Protein AF-A0A1G1C0K0-F1 (afdb_monomer_lite)

Radius of gyration: 47.62 Å; chains: 1; bounding box: 96×35×157 Å

Secondary structure (DSSP, 8-state):
--HHHHHHHHHHHHH---S---SEEEEEEE----TT-GGG-SSS---EEEEEEEEEEETTEEEEEE--GGGHHHHHHHHHHHHHHHHHHHHHHHHHHHHHHHHHHHHHHT------SS-------SS-PPPPHHHHHHHHHHHHHHHHHHHHHHHHHHHHHHHHHHHHHHHHHHHHHHHHHHHHHHHHHHHHHHHHHHHHHHHHHHHHTS--PPPPPPP----

Foldseek 3Di:
DPLLVLLLVLLVLVLPLDAADAADKDFDFADDPDPPQQCPPPPNHDTDDRWIKGWHDDPNDIDIDTDDPVCVVVNVSRHVSVVSNVVSVVSNVVSLVVCCVVPNDVSSVPRDSPSDPDDDPDPPPPPDDDDPPVVVVVVVVVVVVVVVVVVVVVVVVVVVVVVVVVVVVVVVVVVVVVVVVVVVVVVVVVVVVVVVVVVVVVVVVVVVPDDDDDDDDDDDDDD

Structure (mmCIF, N/CA/C/O backbone):
data_AF-A0A1G1C0K0-F1
#
_entry.id   AF-A0A1G1C0K0-F1
#
loop_
_atom_site.group_PDB
_atom_site.id
_atom_site.type_symbol
_atom_site.label_atom_id
_atom_site.label_alt_id
_atom_site.label_comp_id
_atom_site.label_asym_id
_atom_site.label_entity_id
_atom_site.label_seq_id
_atom_site.pdbx_PDB_ins_code
_atom_site.Cartn_x
_atom_site.Cartn_y
_atom_site.Cartn_z
_atom_site.occupancy
_atom_site.B_iso_or_equiv
_atom_site.auth_seq_id
_atom_site.auth_comp_id
_atom_site.auth_asym_id
_atom_site.auth_atom_id
_atom_site.pdbx_PDB_model_num
ATOM 1 N N . MET A 1 1 ? -24.904 14.650 30.283 1.00 57.59 1 MET A N 1
ATOM 2 C CA . MET A 1 1 ? -24.897 13.326 29.607 1.00 57.59 1 MET A CA 1
ATOM 3 C C . MET A 1 1 ? -23.987 12.386 30.386 1.00 57.59 1 MET A C 1
ATOM 5 O O . MET A 1 1 ? -22.896 12.808 30.736 1.00 57.59 1 MET A O 1
ATOM 9 N N . ASN A 1 2 ? -24.403 11.149 30.672 1.00 86.81 2 ASN A N 1
ATOM 10 C CA . ASN A 1 2 ? -23.584 10.197 31.435 1.00 86.81 2 ASN A CA 1
ATOM 11 C C . ASN A 1 2 ? -22.455 9.620 30.548 1.00 86.81 2 ASN A C 1
ATOM 13 O O . ASN A 1 2 ? -22.709 8.769 29.694 1.00 86.81 2 ASN A O 1
ATOM 17 N N . LEU A 1 3 ? -21.223 10.114 30.720 1.00 88.19 3 LEU A N 1
ATOM 18 C CA . LEU A 1 3 ? -20.048 9.701 29.937 1.00 88.19 3 LEU A CA 1
ATOM 19 C C . LEU A 1 3 ? -19.714 8.217 30.123 1.00 88.19 3 LEU A C 1
ATOM 21 O O . LEU A 1 3 ? -19.424 7.530 29.147 1.00 88.19 3 LEU A O 1
ATOM 25 N N . GLN A 1 4 ? -19.850 7.694 31.342 1.00 86.88 4 GLN A N 1
ATOM 26 C CA . GLN A 1 4 ? -19.604 6.281 31.632 1.00 86.88 4 GLN A CA 1
ATOM 27 C C . GLN A 1 4 ? -20.556 5.368 30.845 1.00 86.88 4 GLN A C 1
ATOM 29 O O . GLN A 1 4 ? -20.147 4.329 30.332 1.00 86.88 4 GLN A O 1
ATOM 34 N N . ALA A 1 5 ? -21.826 5.764 30.697 1.00 86.75 5 ALA A N 1
ATOM 35 C CA . ALA A 1 5 ? -22.798 5.014 29.902 1.00 86.75 5 ALA A CA 1
ATOM 36 C C . ALA A 1 5 ? -22.427 4.978 28.409 1.00 86.75 5 ALA A C 1
ATOM 38 O O . ALA A 1 5 ? -22.569 3.936 27.769 1.00 86.75 5 ALA A O 1
ATOM 39 N N . LYS A 1 6 ? -21.900 6.083 27.865 1.00 88.81 6 LYS A N 1
ATOM 40 C CA . LYS A 1 6 ? -21.400 6.131 26.483 1.00 88.81 6 LYS A CA 1
ATOM 41 C C . LYS A 1 6 ? -20.169 5.248 26.290 1.00 88.81 6 LYS A C 1
ATOM 43 O O . LYS A 1 6 ? -20.126 4.499 25.318 1.00 88.81 6 LYS A O 1
ATOM 48 N N . ILE A 1 7 ? -19.226 5.275 27.236 1.00 87.75 7 ILE A N 1
ATOM 49 C CA . ILE A 1 7 ? -18.045 4.399 27.212 1.00 87.75 7 ILE A CA 1
ATOM 50 C C . ILE A 1 7 ? -18.486 2.930 27.200 1.00 87.75 7 ILE A C 1
ATOM 52 O O . ILE A 1 7 ? -18.060 2.169 26.333 1.00 87.75 7 ILE A O 1
ATOM 56 N N . ARG A 1 8 ? -19.417 2.534 28.079 1.00 86.25 8 ARG A N 1
ATOM 57 C CA . ARG A 1 8 ? -19.974 1.167 28.091 1.00 86.25 8 ARG A CA 1
ATOM 58 C C . ARG A 1 8 ? -20.645 0.791 26.768 1.00 86.25 8 ARG A C 1
ATOM 60 O O . ARG A 1 8 ? -20.448 -0.318 26.279 1.00 86.25 8 ARG A O 1
ATOM 67 N N . SER A 1 9 ? -21.400 1.709 26.163 1.00 85.62 9 SER A N 1
ATOM 68 C CA . SER A 1 9 ? -22.039 1.476 24.863 1.00 85.62 9 SER A CA 1
ATOM 69 C C . SER A 1 9 ? -21.017 1.223 23.754 1.00 85.62 9 SER A C 1
ATOM 71 O O . SER A 1 9 ? -21.158 0.252 23.018 1.00 85.62 9 SER A O 1
ATOM 73 N N . ALA A 1 10 ? -19.978 2.058 23.651 1.00 85.94 10 ALA A N 1
ATOM 74 C CA . ALA A 1 10 ? -18.909 1.874 22.668 1.00 85.94 10 ALA A CA 1
ATOM 75 C C . ALA A 1 10 ? -18.148 0.560 22.905 1.00 85.94 10 ALA A C 1
ATOM 77 O O . ALA A 1 10 ? -17.802 -0.154 21.968 1.00 85.94 10 ALA A O 1
ATOM 78 N N . THR A 1 11 ? -17.969 0.180 24.169 1.00 86.06 11 THR A N 1
ATOM 79 C CA . THR A 1 11 ? -17.314 -1.080 24.530 1.00 86.06 11 THR A CA 1
ATOM 80 C C . THR A 1 11 ? -18.128 -2.304 24.114 1.00 86.06 11 THR A C 1
ATOM 82 O O . THR A 1 11 ? -17.565 -3.298 23.663 1.00 86.06 11 THR A O 1
ATOM 85 N N . ARG A 1 12 ? -19.462 -2.238 24.181 1.00 83.44 12 ARG A N 1
ATOM 86 C CA . ARG A 1 12 ? -20.328 -3.329 23.711 1.00 83.44 12 ARG A CA 1
ATOM 87 C C . ARG A 1 12 ? -20.135 -3.617 22.219 1.00 83.44 12 ARG A C 1
ATOM 89 O O . ARG A 1 12 ? -20.180 -4.778 21.824 1.00 83.44 12 ARG A O 1
ATOM 96 N N . THR A 1 13 ? -19.859 -2.592 21.413 1.00 77.06 13 THR A N 1
ATOM 97 C CA . THR A 1 13 ? -19.499 -2.750 19.994 1.00 77.06 13 THR A CA 1
ATOM 98 C C . THR A 1 13 ? -18.213 -3.567 19.821 1.00 77.06 13 THR A C 1
ATOM 100 O O . THR A 1 13 ? -18.106 -4.350 18.881 1.00 77.06 13 THR A O 1
ATOM 103 N N . LEU A 1 14 ? -17.255 -3.445 20.748 1.00 84.25 14 LEU A N 1
ATOM 104 C CA . LEU A 1 14 ? -16.001 -4.210 20.729 1.00 84.25 14 LEU A CA 1
ATOM 105 C C . LEU A 1 14 ? -16.164 -5.670 21.166 1.00 84.25 14 LEU A C 1
ATOM 107 O O . LEU A 1 14 ? -15.328 -6.496 20.810 1.00 84.25 14 LEU A O 1
ATOM 111 N N . ALA A 1 15 ? -17.212 -5.998 21.924 1.00 83.31 15 ALA A N 1
ATOM 112 C CA . ALA A 1 15 ? -17.402 -7.344 22.464 1.00 83.31 15 ALA A CA 1
ATOM 113 C C . ALA A 1 15 ? -17.746 -8.382 21.381 1.00 83.31 15 ALA A C 1
ATOM 115 O O . ALA A 1 15 ? -17.398 -9.551 21.521 1.00 83.31 15 ALA A O 1
ATOM 116 N N . ASN A 1 16 ? -18.420 -7.976 20.300 1.00 82.38 16 ASN A N 1
ATOM 117 C CA . ASN A 1 16 ? -18.740 -8.872 19.187 1.00 82.38 16 ASN A CA 1
ATOM 118 C C . ASN A 1 16 ? -18.866 -8.120 17.845 1.00 82.38 16 ASN A C 1
ATOM 120 O O . ASN A 1 16 ? -19.971 -7.963 17.325 1.00 82.38 16 ASN A O 1
ATOM 124 N N . PRO A 1 17 ? -17.751 -7.649 17.265 1.00 80.69 17 PRO A N 1
ATOM 125 C CA . PRO A 1 17 ? -17.768 -6.881 16.020 1.00 80.69 17 PRO A CA 1
ATOM 126 C C . PRO A 1 17 ? -17.956 -7.741 14.758 1.00 80.69 17 PRO A C 1
ATOM 128 O O . PRO A 1 17 ? -18.050 -7.201 13.659 1.00 80.69 17 PRO A O 1
ATOM 131 N N . GLY A 1 18 ? -17.981 -9.074 14.885 1.00 86.69 18 GLY A N 1
ATOM 132 C CA . GLY A 1 18 ? -17.930 -9.998 13.751 1.00 86.69 18 GLY A CA 1
ATOM 133 C C . GLY A 1 18 ? -16.567 -10.014 13.032 1.00 86.69 18 GLY A C 1
ATOM 134 O O . GLY A 1 18 ? -15.607 -9.375 13.475 1.00 86.69 18 GLY A O 1
ATOM 135 N N . PRO A 1 19 ? -16.441 -10.769 11.922 1.00 91.75 19 PRO A N 1
ATOM 136 C CA . PRO A 1 19 ? -15.232 -10.773 11.105 1.00 91.75 19 PRO A CA 1
ATOM 137 C C . PRO A 1 19 ? -14.938 -9.380 10.544 1.00 91.75 19 PRO A C 1
ATOM 139 O O . PRO A 1 19 ? -15.852 -8.653 10.151 1.00 91.75 19 PRO A O 1
ATOM 142 N N . MET A 1 20 ? -13.655 -9.027 10.477 1.00 93.00 20 MET A N 1
ATOM 143 C CA . MET A 1 20 ? -13.217 -7.697 10.067 1.00 93.00 20 MET A CA 1
ATOM 144 C C . MET A 1 20 ? -12.030 -7.765 9.111 1.00 93.00 20 MET A C 1
ATOM 146 O O . MET A 1 20 ? -11.140 -8.606 9.257 1.00 93.00 20 MET A O 1
ATOM 150 N N . LEU A 1 21 ? -12.010 -6.854 8.141 1.00 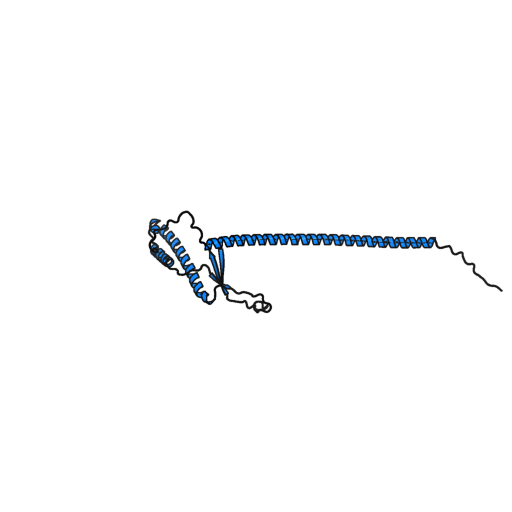94.88 21 LEU A N 1
ATOM 151 C CA . LEU A 1 21 ? -10.915 -6.697 7.191 1.00 94.88 21 LEU A CA 1
ATOM 152 C C . LEU A 1 21 ? -10.509 -5.223 7.133 1.00 94.88 21 LEU A C 1
ATOM 154 O O . LEU A 1 21 ? -11.374 -4.365 6.983 1.00 94.88 21 LEU A O 1
ATOM 158 N N . PRO A 1 22 ? -9.213 -4.896 7.247 1.00 95.38 22 PRO A N 1
ATOM 159 C CA . PRO A 1 22 ? -8.769 -3.519 7.103 1.00 95.38 22 PRO A CA 1
ATOM 160 C C . PRO A 1 22 ? -8.924 -3.054 5.653 1.00 95.38 22 PRO A C 1
ATOM 162 O O . PRO A 1 22 ? -8.810 -3.854 4.726 1.00 95.38 22 PRO A O 1
ATOM 165 N N . GLY A 1 23 ? -9.069 -1.742 5.458 1.00 95.31 23 GLY A N 1
ATOM 166 C CA . GLY A 1 23 ? -8.926 -1.102 4.150 1.00 95.31 23 GLY A CA 1
ATOM 167 C C . GLY A 1 23 ? -10.225 -0.732 3.443 1.00 95.31 23 GLY A C 1
ATOM 168 O O . GLY A 1 23 ? -11.277 -0.582 4.061 1.00 95.31 23 GLY A O 1
ATOM 169 N N . THR A 1 24 ? -10.114 -0.520 2.134 1.00 95.50 24 THR A N 1
ATOM 170 C CA . THR A 1 24 ? -11.201 -0.086 1.251 1.00 95.50 24 THR A CA 1
ATOM 171 C C . THR A 1 24 ? -11.226 -0.910 -0.028 1.00 95.50 24 THR A C 1
ATOM 173 O O . THR A 1 24 ? -10.192 -1.379 -0.509 1.00 95.50 24 THR A O 1
ATOM 176 N N . ILE A 1 25 ? -12.420 -1.094 -0.586 1.00 96.56 25 ILE A N 1
ATOM 177 C CA . ILE A 1 25 ? -12.620 -1.828 -1.835 1.00 96.56 25 ILE A CA 1
ATOM 178 C C . ILE A 1 25 ? -12.740 -0.830 -2.983 1.00 96.56 25 ILE A C 1
ATOM 180 O O . ILE A 1 25 ? -13.417 0.189 -2.867 1.00 96.56 25 ILE A O 1
ATOM 184 N N . SER A 1 26 ? -12.078 -1.130 -4.094 1.00 95.44 26 SER A N 1
ATOM 185 C CA . SER A 1 26 ? -12.104 -0.329 -5.318 1.00 95.44 26 SER A CA 1
ATOM 186 C C . SER A 1 26 ? -12.239 -1.220 -6.547 1.00 95.44 26 SER A C 1
ATOM 188 O O . SER A 1 26 ? -11.811 -2.377 -6.526 1.00 95.44 26 SER A O 1
ATOM 190 N N . ASP A 1 27 ? -12.819 -0.680 -7.616 1.00 95.50 27 ASP A N 1
ATOM 191 C CA . ASP A 1 27 ? -12.918 -1.373 -8.898 1.00 95.50 27 ASP A CA 1
ATOM 192 C C . ASP A 1 27 ? -11.684 -1.104 -9.748 1.00 95.50 27 ASP A C 1
ATOM 194 O O . ASP A 1 27 ? -11.366 0.040 -10.073 1.00 95.50 27 ASP A O 1
ATOM 198 N N . GLN A 1 28 ? -11.002 -2.179 -10.135 1.00 94.44 28 GLN A N 1
ATOM 199 C CA . GLN A 1 28 ? -9.828 -2.120 -10.989 1.00 94.44 28 GLN A CA 1
ATOM 200 C C . GLN A 1 28 ? -10.139 -2.589 -12.404 1.00 94.44 28 GLN A C 1
ATOM 202 O O . GLN A 1 28 ? -10.828 -3.589 -12.620 1.00 94.44 28 GLN A O 1
ATOM 207 N N . TYR A 1 29 ? -9.560 -1.876 -13.370 1.00 94.19 29 TYR A N 1
ATOM 208 C CA . TYR A 1 29 ? -9.702 -2.153 -14.794 1.00 94.19 29 TYR A CA 1
ATOM 209 C C . TYR A 1 29 ? -8.327 -2.365 -15.431 1.00 94.19 29 TYR A C 1
ATOM 211 O O . TYR A 1 29 ? -7.467 -1.485 -15.364 1.00 94.19 29 TYR A O 1
ATOM 219 N N . SER A 1 30 ? -8.110 -3.516 -16.069 1.00 90.44 30 SER A N 1
ATOM 220 C CA . SER A 1 30 ? -6.806 -3.928 -16.605 1.00 90.44 30 SER A CA 1
ATOM 221 C C . SER A 1 30 ? -6.784 -4.046 -18.134 1.00 90.44 30 SER A C 1
ATOM 223 O O . SER A 1 30 ? -7.816 -4.105 -18.806 1.00 90.44 30 SER A O 1
ATOM 225 N N . VAL A 1 31 ? -5.576 -4.064 -18.702 1.00 92.44 31 VAL A N 1
ATOM 226 C CA . VAL A 1 31 ? -5.319 -4.298 -20.133 1.00 92.44 31 VAL A CA 1
ATOM 227 C C . VAL A 1 31 ? -4.545 -5.605 -20.301 1.00 92.44 31 VAL A C 1
ATOM 229 O O . VAL A 1 31 ? -3.681 -5.915 -19.485 1.00 92.44 31 VAL A O 1
ATOM 232 N N . CYS A 1 32 ? -4.849 -6.386 -21.340 1.00 91.75 32 CYS A N 1
ATOM 233 C CA . CYS A 1 32 ? -4.257 -7.720 -21.515 1.00 91.75 32 CYS A CA 1
ATOM 234 C C . CYS A 1 32 ? -3.004 -7.766 -22.406 1.00 91.75 32 CYS A C 1
ATOM 236 O O . CYS A 1 32 ? -2.335 -8.793 -22.442 1.00 91.75 32 CYS A O 1
ATOM 238 N N . GLY A 1 33 ? -2.695 -6.705 -23.160 1.00 87.06 33 GLY A N 1
ATOM 239 C CA . GLY A 1 33 ? -1.524 -6.663 -24.049 1.00 87.06 33 GLY A CA 1
ATOM 240 C C . GLY A 1 33 ? -1.632 -7.501 -25.333 1.00 87.06 33 GLY A C 1
ATOM 241 O O . GLY A 1 33 ? -0.699 -7.500 -26.131 1.00 87.06 33 GLY A O 1
ATOM 242 N N . LYS A 1 34 ? -2.753 -8.198 -25.578 1.00 90.62 34 LYS A N 1
ATOM 243 C CA . LYS A 1 34 ? -2.947 -9.005 -26.796 1.00 90.62 34 LYS A CA 1
ATOM 244 C C . LYS A 1 34 ? -3.208 -8.120 -28.025 1.00 90.62 34 LYS A C 1
ATOM 246 O O . LYS A 1 34 ? -4.144 -7.313 -27.972 1.00 90.62 34 LYS A O 1
ATOM 251 N N . PRO A 1 35 ? -2.461 -8.281 -29.134 1.00 88.44 35 PRO A N 1
ATOM 252 C CA . PRO A 1 35 ? -2.696 -7.503 -30.348 1.00 88.44 35 PRO A CA 1
ATOM 253 C C . PRO A 1 35 ? -4.132 -7.720 -30.846 1.00 88.44 35 PRO A C 1
ATOM 255 O O . PRO A 1 35 ? -4.628 -8.844 -30.853 1.00 88.44 35 PRO A O 1
ATOM 258 N N . GLY A 1 36 ? -4.822 -6.634 -31.200 1.00 87.19 36 GLY A N 1
ATOM 259 C CA . GLY A 1 36 ? -6.222 -6.667 -31.642 1.00 87.19 36 GLY A CA 1
ATOM 260 C C . GLY A 1 36 ? -7.274 -6.741 -30.525 1.00 87.19 36 GLY A C 1
ATOM 261 O O . GLY A 1 36 ? -8.467 -6.757 -30.820 1.00 87.19 36 GLY A O 1
ATOM 262 N N . CYS A 1 37 ? -6.892 -6.757 -29.242 1.00 93.38 37 CYS A N 1
ATOM 263 C CA . CYS A 1 37 ? -7.881 -6.704 -28.166 1.00 93.38 37 CYS A CA 1
ATOM 264 C C . CYS A 1 37 ? -8.540 -5.318 -28.065 1.00 93.38 37 CYS A C 1
ATOM 266 O O . CYS A 1 37 ? -7.856 -4.292 -28.063 1.00 93.38 37 CYS A O 1
ATOM 268 N N . LYS A 1 38 ? -9.864 -5.291 -27.853 1.00 91.56 38 LYS A N 1
ATOM 269 C CA . LYS A 1 38 ? -10.653 -4.064 -27.625 1.00 91.56 38 LYS A CA 1
ATOM 270 C C . LYS A 1 38 ? -10.142 -3.225 -26.446 1.00 91.56 38 LYS A C 1
ATOM 272 O O . LYS A 1 38 ? -10.337 -2.013 -26.431 1.00 91.56 38 LYS A O 1
ATOM 277 N N . CYS A 1 39 ? -9.441 -3.832 -25.484 1.00 93.06 39 CYS A N 1
ATOM 278 C CA . CYS A 1 39 ? -8.837 -3.103 -24.365 1.00 93.06 39 CYS A CA 1
ATOM 279 C C . CYS A 1 39 ? -7.694 -2.166 -24.774 1.00 93.06 39 CYS A C 1
ATOM 281 O O . CYS A 1 39 ? -7.330 -1.294 -23.991 1.00 93.06 39 CYS A O 1
ATOM 283 N N . MET A 1 40 ? -7.129 -2.350 -25.970 1.00 90.56 40 MET A N 1
ATOM 284 C CA . MET A 1 40 ? -6.091 -1.497 -26.556 1.00 90.56 40 MET A CA 1
ATOM 285 C C . MET A 1 40 ? -6.581 -0.779 -27.822 1.00 90.56 40 MET A C 1
ATOM 287 O O . MET A 1 40 ? -5.759 -0.346 -28.627 1.00 90.56 40 MET A O 1
ATOM 291 N N . ALA A 1 41 ? -7.900 -0.668 -28.025 1.00 90.12 41 ALA A N 1
ATOM 292 C CA . ALA A 1 41 ? -8.443 0.074 -29.158 1.00 90.12 41 ALA A CA 1
ATOM 293 C C . ALA A 1 41 ? -7.939 1.537 -29.128 1.00 90.12 41 ALA A C 1
ATOM 295 O O . ALA A 1 41 ? -8.009 2.158 -28.062 1.00 90.12 41 ALA A O 1
ATOM 296 N N . PRO A 1 42 ? -7.439 2.090 -30.257 1.00 86.06 42 PRO A N 1
ATOM 297 C CA . PRO A 1 42 ? -6.945 3.470 -30.322 1.00 86.06 42 PRO A CA 1
ATOM 298 C C . PRO A 1 42 ? -8.028 4.485 -29.957 1.00 86.06 42 PRO A C 1
ATOM 300 O O . PRO A 1 42 ? -7.772 5.462 -29.257 1.00 86.06 42 PRO A O 1
ATOM 303 N N . GLU A 1 43 ? -9.258 4.203 -30.384 1.00 86.56 43 GLU A N 1
ATOM 304 C CA . GLU A 1 43 ? -10.447 4.966 -30.039 1.00 86.56 43 GLU A CA 1
ATOM 305 C C . GLU A 1 43 ? -11.331 4.132 -29.105 1.00 86.56 43 GLU A C 1
ATOM 307 O O . GLU A 1 43 ? -11.700 3.001 -29.421 1.00 86.56 43 GLU A O 1
ATOM 312 N N . LYS A 1 44 ? -11.665 4.699 -27.937 1.00 87.00 44 LYS A N 1
ATOM 313 C CA . LYS A 1 44 ? -12.514 4.095 -26.887 1.00 87.00 44 LYS A CA 1
ATOM 314 C C . LYS A 1 44 ? -12.041 2.701 -26.414 1.00 87.00 44 LYS A C 1
ATOM 316 O O . LYS A 1 44 ? -12.740 1.704 -26.615 1.00 87.00 44 LYS A O 1
ATOM 321 N N . PRO A 1 45 ? -10.893 2.614 -25.718 1.00 90.12 45 PRO A N 1
ATOM 322 C CA . PRO A 1 45 ? -10.397 1.352 -25.172 1.00 90.12 45 PRO A CA 1
ATOM 323 C C . PRO A 1 45 ? -11.362 0.753 -24.136 1.00 90.12 45 PRO A C 1
ATOM 325 O O . PRO A 1 45 ? -11.716 1.393 -23.147 1.00 90.12 45 PRO A O 1
ATOM 328 N N . GLN A 1 46 ? -11.737 -0.512 -24.327 1.00 92.94 46 GLN A N 1
ATOM 329 C CA . GLN A 1 46 ? -12.614 -1.262 -23.419 1.00 92.94 46 GLN A CA 1
ATOM 330 C C . GLN A 1 46 ? -11.783 -2.125 -22.465 1.00 92.94 46 GLN A C 1
ATOM 332 O O . GLN A 1 46 ? -11.454 -3.273 -22.771 1.00 92.94 46 GLN A O 1
ATOM 337 N N . ARG A 1 47 ? -11.375 -1.552 -21.328 1.00 92.62 47 ARG A N 1
ATOM 338 C CA . ARG A 1 47 ? -10.554 -2.254 -20.327 1.00 92.62 47 ARG A CA 1
ATOM 339 C C . ARG A 1 47 ? -11.314 -3.424 -19.696 1.00 92.62 47 ARG A C 1
ATOM 341 O O . ARG A 1 47 ? -12.528 -3.373 -19.535 1.00 92.62 47 ARG A O 1
ATOM 348 N N . HIS A 1 48 ? -10.584 -4.465 -19.313 1.00 90.19 48 HIS A N 1
ATOM 349 C CA . HIS A 1 48 ? -11.153 -5.625 -18.634 1.00 90.19 48 HIS A CA 1
ATOM 350 C C . HIS A 1 48 ? -11.493 -5.285 -17.188 1.00 90.19 48 HIS A C 1
ATOM 352 O O . HIS A 1 48 ? -10.671 -4.691 -16.495 1.00 90.19 48 HIS A O 1
ATOM 358 N N . GLY A 1 49 ? -12.664 -5.706 -16.726 1.00 88.00 49 GLY A N 1
ATOM 359 C CA . GLY A 1 49 ? -13.131 -5.469 -15.366 1.00 88.00 49 GLY A CA 1
ATOM 360 C C . GLY A 1 49 ? -14.658 -5.382 -15.311 1.00 88.00 49 GLY A C 1
ATOM 361 O O . GLY A 1 49 ? -15.313 -5.678 -16.315 1.00 88.00 49 GLY A O 1
ATOM 362 N N . PRO A 1 50 ? -15.220 -4.970 -14.165 1.00 91.31 50 PRO A N 1
ATOM 363 C CA . PRO A 1 50 ? -14.515 -4.547 -12.949 1.00 91.31 50 PRO A CA 1
ATOM 364 C C . PRO A 1 50 ? -13.955 -5.726 -12.137 1.00 91.31 50 PRO A C 1
ATOM 366 O O . PRO A 1 50 ? -14.632 -6.731 -11.929 1.00 91.31 50 PRO A O 1
ATOM 369 N N . TYR A 1 51 ? -12.718 -5.593 -11.653 1.00 93.06 51 TYR A N 1
ATOM 370 C CA . TYR A 1 51 ? -12.147 -6.489 -10.645 1.00 93.06 51 TYR A CA 1
ATOM 371 C C . TYR A 1 51 ? -12.142 -5.789 -9.288 1.00 93.06 51 TYR A C 1
ATOM 373 O O . TYR A 1 51 ? -11.425 -4.805 -9.110 1.00 93.06 51 TYR A O 1
ATOM 381 N N . ALA A 1 52 ? -12.901 -6.308 -8.325 1.00 95.75 52 ALA A N 1
ATOM 382 C CA . ALA A 1 52 ? -12.886 -5.780 -6.967 1.00 95.75 52 ALA A CA 1
ATOM 383 C C . ALA A 1 52 ? -11.512 -6.022 -6.318 1.00 95.75 52 ALA A C 1
ATOM 385 O O . ALA A 1 52 ? -11.011 -7.149 -6.286 1.00 95.75 52 ALA A O 1
ATOM 386 N N . GLN A 1 53 ? -10.900 -4.970 -5.783 1.00 96.69 53 GLN A N 1
ATOM 387 C CA . GLN A 1 53 ? -9.623 -5.026 -5.078 1.00 96.69 53 GLN A CA 1
ATOM 388 C C . GLN A 1 53 ? -9.755 -4.373 -3.704 1.00 96.69 53 GLN A C 1
ATOM 390 O O . GLN A 1 53 ? -10.113 -3.199 -3.607 1.00 96.69 53 GLN A O 1
ATOM 395 N N . LEU A 1 54 ? -9.412 -5.122 -2.655 1.00 97.38 54 LEU A N 1
ATOM 396 C CA . LEU A 1 54 ? -9.215 -4.607 -1.305 1.00 97.38 54 LEU A CA 1
ATOM 397 C C . LEU A 1 54 ? -7.817 -4.004 -1.200 1.00 97.38 54 LEU A C 1
ATOM 399 O O . LEU A 1 54 ? -6.835 -4.722 -1.384 1.00 97.38 54 LEU A O 1
ATOM 403 N N . SER A 1 55 ? -7.728 -2.725 -0.862 1.00 96.12 55 SER A N 1
ATOM 404 C CA . SER A 1 55 ? -6.482 -2.020 -0.558 1.00 96.12 55 SER A CA 1
ATOM 405 C C . SER A 1 55 ? -6.442 -1.690 0.926 1.00 96.12 55 SER A C 1
ATOM 407 O O . SER A 1 55 ? -7.346 -1.030 1.433 1.00 96.12 55 SER A O 1
ATOM 409 N N . PHE A 1 56 ? -5.408 -2.131 1.641 1.00 95.50 56 PHE A N 1
ATOM 410 C CA . PHE A 1 56 ? -5.367 -2.014 3.097 1.00 95.50 56 PHE A CA 1
ATOM 411 C C . PHE A 1 56 ? -3.981 -1.696 3.641 1.00 95.50 56 PHE A C 1
ATOM 413 O O . PHE A 1 56 ? -2.969 -2.092 3.067 1.00 95.50 56 PHE A O 1
ATOM 420 N N . GLY A 1 57 ? -3.957 -0.964 4.757 1.00 90.19 57 GLY A N 1
ATOM 421 C CA . GLY A 1 57 ? -2.753 -0.548 5.467 1.00 90.19 57 GLY A CA 1
ATOM 422 C C . GLY A 1 57 ? -2.711 -1.122 6.883 1.00 90.19 57 GLY A C 1
ATOM 423 O O . GLY A 1 57 ? -3.623 -0.848 7.656 1.00 90.19 57 GLY A O 1
ATOM 424 N N . VAL A 1 58 ? -1.677 -1.887 7.249 1.00 87.00 58 VAL A N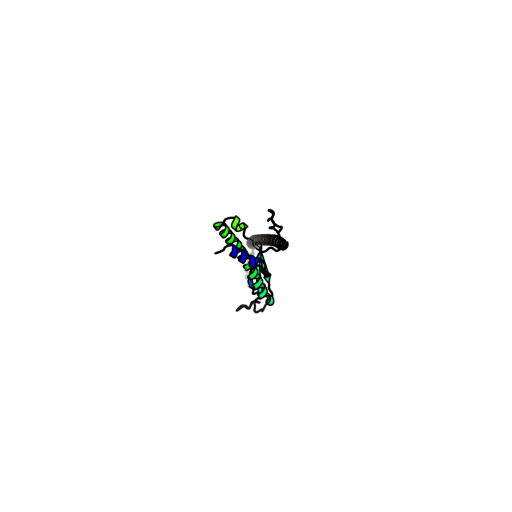 1
ATOM 425 C CA . VAL A 1 58 ? -1.470 -2.376 8.630 1.00 87.00 58 VAL A CA 1
ATOM 426 C C . VAL A 1 58 ? 0.005 -2.259 9.002 1.00 87.00 58 VAL A C 1
ATOM 428 O O . VAL A 1 58 ? 0.874 -2.673 8.237 1.00 87.00 58 VAL A O 1
ATOM 431 N N . GLY A 1 59 ? 0.305 -1.674 10.167 1.00 82.06 59 GLY A N 1
ATOM 432 C CA . GLY A 1 59 ? 1.685 -1.518 10.650 1.00 82.06 59 GLY A CA 1
ATOM 433 C C . GLY A 1 59 ? 2.580 -0.707 9.703 1.00 82.06 59 GLY A C 1
ATOM 434 O O . GLY A 1 59 ? 3.732 -1.074 9.489 1.00 82.06 59 GLY A O 1
ATOM 435 N N . GLY A 1 60 ? 2.029 0.338 9.072 1.00 81.62 60 GLY A N 1
ATOM 436 C CA . GLY A 1 60 ? 2.741 1.179 8.100 1.00 81.62 60 GLY A CA 1
ATOM 437 C C . GLY A 1 60 ? 2.919 0.557 6.709 1.00 81.62 60 GLY A C 1
ATOM 438 O O . GLY A 1 60 ? 3.657 1.100 5.891 1.00 81.62 60 GLY A O 1
ATOM 439 N N . LYS A 1 61 ? 2.266 -0.579 6.419 1.00 77.75 61 LYS A N 1
ATOM 440 C CA . LYS A 1 61 ? 2.402 -1.300 5.143 1.00 77.75 61 LYS A CA 1
ATOM 441 C C . LYS A 1 61 ? 1.104 -1.351 4.390 1.00 77.75 61 LYS A C 1
ATOM 443 O O . LYS A 1 61 ? 0.112 -1.8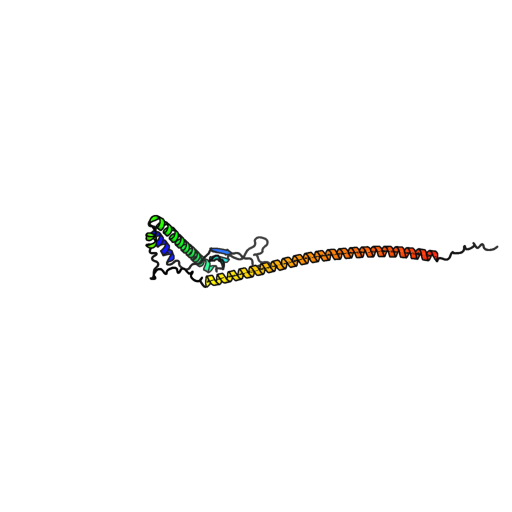24 4.933 1.00 77.75 61 LYS A O 1
ATOM 448 N N . HIS A 1 62 ? 1.165 -0.962 3.125 1.00 89.56 62 HIS A N 1
ATOM 449 C CA . HIS A 1 62 ? 0.051 -1.077 2.202 1.00 89.56 62 HIS A CA 1
ATOM 450 C C . HIS A 1 62 ? 0.159 -2.369 1.398 1.00 89.56 62 HIS A C 1
ATOM 452 O O . HIS A 1 62 ? 1.214 -2.694 0.854 1.00 89.56 62 HIS A O 1
ATOM 458 N N . SER A 1 63 ? -0.942 -3.102 1.325 1.00 91.81 63 SER A N 1
ATOM 459 C CA . SER A 1 63 ? -1.081 -4.292 0.499 1.00 91.81 63 SER A CA 1
ATOM 460 C C . SER A 1 63 ? -2.430 -4.277 -0.202 1.00 91.81 63 SER A C 1
ATOM 462 O O . SER A 1 63 ? -3.333 -3.522 0.165 1.00 91.81 63 SER A O 1
ATOM 464 N N . THR A 1 64 ? -2.555 -5.110 -1.232 1.00 95.00 64 THR A N 1
ATOM 465 C CA . THR A 1 64 ? -3.797 -5.261 -1.984 1.00 95.00 64 THR A CA 1
ATOM 466 C C . THR A 1 64 ? -4.117 -6.730 -2.225 1.00 95.00 64 THR A C 1
ATOM 468 O O . THR A 1 64 ? -3.211 -7.552 -2.367 1.00 95.00 64 THR A O 1
ATOM 471 N N . VAL A 1 65 ? -5.405 -7.068 -2.270 1.00 95.25 65 VAL A N 1
ATOM 472 C CA . VAL A 1 65 ? -5.903 -8.415 -2.583 1.00 95.25 65 VAL A CA 1
ATOM 473 C C . VAL A 1 65 ? -7.116 -8.299 -3.501 1.00 95.25 65 VAL A C 1
ATOM 475 O O . VAL A 1 65 ? -8.008 -7.491 -3.254 1.00 95.25 65 VAL A O 1
ATOM 478 N N . PHE A 1 66 ? -7.163 -9.108 -4.562 1.00 96.25 66 PHE A N 1
ATOM 479 C CA . PHE A 1 66 ? -8.348 -9.204 -5.415 1.00 96.25 66 PHE A CA 1
ATOM 480 C C . PHE A 1 66 ? -9.440 -10.031 -4.742 1.00 96.25 66 PHE A C 1
ATOM 482 O O . PHE A 1 66 ? -9.182 -11.114 -4.216 1.00 96.25 66 PHE A O 1
ATOM 489 N N . ILE A 1 67 ? -10.665 -9.523 -4.802 1.00 96.06 67 ILE A N 1
ATOM 490 C CA . ILE A 1 67 ? -11.861 -10.148 -4.253 1.00 96.06 67 ILE A CA 1
ATOM 491 C C . ILE A 1 67 ? -12.679 -10.708 -5.417 1.00 96.06 67 ILE A C 1
ATOM 493 O O . ILE A 1 67 ? -12.831 -10.069 -6.461 1.00 96.06 67 ILE A O 1
ATOM 497 N N . LYS A 1 68 ? -13.230 -11.912 -5.253 1.00 94.50 68 LYS A N 1
ATOM 498 C CA . LYS A 1 68 ? -14.183 -12.457 -6.226 1.00 94.50 68 LYS A CA 1
ATOM 499 C C . LYS A 1 68 ? -15.479 -11.661 -6.137 1.00 94.50 68 LYS A C 1
ATOM 501 O O . LYS A 1 68 ? -15.944 -11.381 -5.040 1.00 94.50 68 LYS A O 1
ATOM 506 N N . GLN A 1 69 ? -16.121 -11.387 -7.270 1.00 91.38 69 GLN A N 1
ATOM 507 C CA . GLN A 1 69 ? -17.331 -10.556 -7.290 1.00 91.38 69 GLN A CA 1
ATOM 508 C C . GLN A 1 69 ? -18.436 -11.062 -6.343 1.00 91.38 69 GLN A C 1
ATOM 510 O O . GLN A 1 69 ? -19.088 -10.258 -5.684 1.00 91.38 69 GLN A O 1
ATOM 515 N N . LYS A 1 70 ? -18.589 -12.387 -6.209 1.00 94.75 70 LYS A N 1
ATOM 516 C CA . LYS A 1 70 ? -19.552 -13.014 -5.287 1.00 94.75 70 LYS A CA 1
ATOM 517 C C . LYS A 1 70 ? -19.286 -12.735 -3.800 1.00 94.75 70 LYS A C 1
ATOM 519 O O . LYS A 1 70 ? -20.213 -12.787 -3.006 1.00 94.75 70 LYS A O 1
ATOM 524 N N . ASP A 1 71 ? -18.038 -12.441 -3.436 1.00 95.25 71 ASP A N 1
ATOM 525 C CA . ASP A 1 71 ? -17.608 -12.235 -2.050 1.00 95.25 71 ASP A CA 1
ATOM 526 C C . ASP A 1 71 ? -17.573 -10.735 -1.689 1.00 95.25 71 ASP A C 1
ATOM 528 O O . ASP A 1 71 ? -17.354 -10.386 -0.531 1.00 95.25 71 ASP A O 1
ATOM 532 N N . ARG A 1 72 ? -17.806 -9.830 -2.658 1.00 94.50 72 ARG A N 1
ATOM 533 C CA . ARG A 1 72 ? -17.689 -8.373 -2.477 1.00 94.50 72 ARG A CA 1
ATOM 534 C C . ARG A 1 72 ? -18.525 -7.857 -1.309 1.00 94.50 72 ARG A C 1
ATOM 536 O O . ARG A 1 72 ? -17.968 -7.218 -0.426 1.00 94.50 72 ARG A O 1
ATOM 543 N N . ALA A 1 73 ? -19.820 -8.167 -1.285 1.00 93.69 73 ALA A N 1
ATOM 544 C CA . ALA A 1 73 ? -20.728 -7.678 -0.247 1.00 93.69 73 ALA A CA 1
ATOM 545 C C . ALA A 1 73 ? -20.300 -8.138 1.158 1.00 93.69 73 ALA A C 1
ATOM 547 O O . ALA A 1 73 ? -20.341 -7.366 2.112 1.00 93.69 73 ALA A O 1
ATOM 548 N N . ALA A 1 74 ? -19.818 -9.379 1.285 1.00 94.56 74 ALA A N 1
ATOM 549 C CA . ALA A 1 74 ? -19.307 -9.886 2.554 1.00 94.56 74 ALA A CA 1
ATOM 550 C C . ALA A 1 74 ? -18.046 -9.127 2.996 1.00 94.56 74 ALA A C 1
ATOM 552 O O . ALA A 1 74 ? -17.922 -8.770 4.165 1.00 94.56 74 ALA A O 1
ATOM 553 N N . VAL A 1 75 ? -17.127 -8.838 2.068 1.00 95.56 75 VAL A N 1
ATOM 554 C CA . VAL A 1 75 ? -15.918 -8.061 2.378 1.00 95.56 75 VAL A CA 1
ATOM 555 C C . VAL A 1 75 ? -16.254 -6.605 2.714 1.00 95.56 75 VAL A C 1
ATOM 557 O O . VAL A 1 75 ? -15.635 -6.059 3.620 1.00 95.56 75 VAL A O 1
ATOM 560 N N . GLU A 1 76 ? -17.256 -5.997 2.071 1.00 94.31 76 GLU A N 1
ATOM 561 C CA . GLU A 1 76 ? -17.742 -4.650 2.416 1.00 94.31 76 GLU A CA 1
ATOM 562 C C . GLU A 1 76 ? -18.207 -4.599 3.877 1.00 94.31 76 GLU A C 1
ATOM 564 O O . GLU A 1 76 ? -17.714 -3.769 4.643 1.00 94.31 76 GLU A O 1
ATOM 569 N N . VAL A 1 77 ? -19.037 -5.557 4.305 1.00 94.62 77 VAL A N 1
ATOM 570 C CA . VAL A 1 77 ? -19.461 -5.683 5.712 1.00 94.62 77 VAL A CA 1
ATOM 571 C C . VAL A 1 77 ? -18.256 -5.826 6.645 1.00 94.62 77 VAL A C 1
ATOM 573 O O . VAL A 1 77 ? -18.166 -5.123 7.647 1.00 94.62 77 VAL A O 1
ATOM 576 N N . MET A 1 78 ? -17.279 -6.672 6.303 1.00 95.88 78 MET A N 1
ATOM 577 C CA . MET A 1 78 ? -16.068 -6.839 7.118 1.00 95.88 78 MET A CA 1
ATOM 578 C C . MET A 1 78 ? -15.222 -5.557 7.199 1.00 95.88 78 MET A C 1
ATOM 580 O O . MET A 1 78 ? -14.607 -5.295 8.236 1.00 95.88 78 MET A O 1
ATOM 584 N N . THR A 1 79 ? -15.175 -4.749 6.135 1.00 95.69 79 THR A N 1
ATOM 585 C CA . THR A 1 79 ? -14.479 -3.451 6.158 1.00 95.69 79 THR A CA 1
ATOM 586 C C . THR A 1 79 ? -15.215 -2.404 6.988 1.00 95.69 79 THR A C 1
ATOM 588 O O . THR A 1 79 ? -14.569 -1.622 7.685 1.00 95.69 79 THR A O 1
ATOM 591 N N . GLU A 1 80 ? -16.548 -2.420 6.996 1.00 92.88 80 GLU A N 1
ATOM 592 C CA . GLU A 1 80 ? -17.343 -1.557 7.875 1.00 92.88 80 GLU A CA 1
ATOM 593 C C . GLU A 1 80 ? -17.220 -1.973 9.344 1.00 92.88 80 GLU A C 1
ATOM 595 O O . GLU A 1 80 ? -17.014 -1.115 10.201 1.00 92.88 80 GLU A O 1
ATOM 600 N N . ASN A 1 81 ? -17.209 -3.276 9.642 1.00 91.69 81 ASN A N 1
ATOM 601 C CA . ASN A 1 81 ? -16.937 -3.780 10.991 1.00 91.69 81 ASN A CA 1
ATOM 602 C C . ASN A 1 81 ? -15.577 -3.286 11.503 1.00 91.69 81 ASN A C 1
ATOM 604 O O . ASN A 1 81 ? -15.471 -2.801 12.629 1.00 91.69 81 ASN A O 1
ATOM 608 N N . TYR A 1 82 ? -14.539 -3.346 10.659 1.00 94.50 82 TYR A N 1
ATOM 609 C CA . TYR A 1 82 ? -13.213 -2.828 11.000 1.00 94.50 82 TYR A CA 1
ATOM 610 C C . TYR A 1 82 ? -13.251 -1.330 11.337 1.00 94.50 82 TYR A C 1
ATOM 612 O O . TYR A 1 82 ? -12.686 -0.911 12.349 1.00 94.50 82 TYR A O 1
ATOM 620 N N . LYS A 1 83 ? -13.934 -0.513 10.523 1.00 91.31 83 LYS A N 1
ATOM 621 C CA . LYS A 1 83 ? -14.103 0.926 10.792 1.00 91.31 83 LYS A CA 1
ATOM 622 C C . LYS A 1 83 ? -14.862 1.172 12.096 1.00 91.31 83 LYS A C 1
ATOM 624 O O . LYS A 1 83 ? -14.433 2.004 12.889 1.00 91.31 83 LYS A O 1
ATOM 629 N N . GLY A 1 84 ? -15.943 0.430 12.332 1.00 90.06 84 GLY A N 1
ATOM 630 C CA . GLY A 1 84 ? -16.764 0.533 13.537 1.00 90.06 84 GLY A CA 1
ATOM 631 C C . GLY A 1 84 ? -15.985 0.215 14.813 1.00 90.06 84 GLY A C 1
ATOM 632 O O . GLY A 1 84 ? -16.096 0.943 15.796 1.00 90.06 84 GLY A O 1
ATOM 633 N N . VAL A 1 85 ? -15.128 -0.810 14.780 1.00 91.69 85 VAL A N 1
ATOM 634 C CA . VAL A 1 85 ? -14.226 -1.145 15.893 1.00 91.69 85 VAL A CA 1
ATOM 635 C C . VAL A 1 85 ? -13.281 0.013 16.203 1.00 91.69 85 VAL A C 1
ATOM 637 O O . VAL A 1 85 ? -13.192 0.436 17.352 1.00 91.69 85 VAL A O 1
ATOM 640 N N . TRP A 1 86 ? -12.596 0.565 15.198 1.00 93.00 86 TRP A N 1
ATOM 641 C CA . TRP A 1 86 ? -11.661 1.672 15.426 1.00 93.00 86 TRP A CA 1
ATOM 642 C C . TRP A 1 86 ? -12.354 2.966 15.855 1.00 93.00 86 TRP A C 1
ATOM 644 O O . TRP A 1 86 ? -11.807 3.690 16.686 1.00 93.00 86 TRP A O 1
ATOM 654 N N . ALA A 1 87 ? -13.561 3.230 15.353 1.00 89.06 87 ALA A N 1
ATOM 655 C CA . ALA A 1 87 ? -14.392 4.329 15.831 1.00 89.06 87 ALA A CA 1
ATOM 656 C C . ALA A 1 87 ? -14.749 4.144 17.313 1.00 89.06 87 ALA A C 1
ATOM 658 O O . ALA A 1 87 ? -14.515 5.048 18.108 1.00 89.06 87 ALA A O 1
ATOM 659 N N . ALA A 1 88 ? -15.194 2.949 17.715 1.00 88.75 88 ALA A N 1
ATOM 660 C CA . ALA A 1 88 ? -15.506 2.647 19.110 1.00 88.75 88 ALA A CA 1
ATOM 661 C C . ALA A 1 88 ? -14.277 2.768 20.030 1.00 88.75 88 ALA A C 1
ATOM 663 O O . ALA A 1 88 ? -14.382 3.332 21.116 1.00 88.75 88 ALA A O 1
ATOM 664 N N . VAL A 1 89 ? -13.100 2.300 19.594 1.00 92.31 89 VAL A N 1
ATOM 665 C CA . VAL A 1 89 ? -11.836 2.493 20.331 1.00 92.31 89 VAL A CA 1
ATOM 666 C C . VAL A 1 89 ? -11.518 3.981 20.498 1.00 92.31 89 VAL A C 1
ATOM 668 O O . VAL A 1 89 ? -11.186 4.417 21.602 1.00 92.31 89 VAL A O 1
ATOM 671 N N . SER A 1 90 ? -11.636 4.766 19.423 1.00 90.44 90 SER A N 1
ATOM 672 C CA . SER A 1 90 ? -11.412 6.214 19.460 1.00 90.44 90 SER A CA 1
ATOM 673 C C . SER A 1 90 ? -12.395 6.913 20.403 1.00 90.44 90 SER A C 1
ATOM 675 O O . SER A 1 90 ? -11.986 7.745 21.212 1.00 90.44 90 SER A O 1
ATOM 677 N N . ASP A 1 91 ? -13.675 6.546 20.349 1.00 89.12 91 ASP A N 1
ATOM 678 C CA . ASP A 1 91 ? -14.716 7.097 21.214 1.00 89.12 91 ASP A CA 1
ATOM 679 C C . ASP A 1 91 ? -14.442 6.786 22.681 1.00 89.12 91 ASP A C 1
ATOM 681 O O . ASP A 1 91 ? -14.510 7.684 23.517 1.00 89.12 91 ASP A O 1
ATOM 685 N N . ILE A 1 92 ? -14.079 5.543 23.010 1.00 90.88 92 ILE A N 1
ATOM 686 C CA . ILE A 1 92 ? -13.707 5.162 24.378 1.00 90.88 92 ILE A CA 1
ATOM 687 C C . ILE A 1 92 ? -12.545 6.027 24.861 1.00 90.88 92 ILE A C 1
ATOM 689 O O . ILE A 1 92 ? -12.632 6.592 25.950 1.00 90.88 92 ILE A O 1
ATOM 693 N N . ALA A 1 93 ? -11.484 6.175 24.063 1.00 92.06 93 ALA A N 1
ATOM 694 C CA . ALA A 1 93 ? -10.323 6.979 24.434 1.00 92.06 93 ALA A CA 1
ATOM 695 C C . ALA A 1 93 ? -10.695 8.449 24.697 1.00 92.06 93 ALA A C 1
ATOM 697 O O . ALA A 1 93 ? -10.370 8.993 25.754 1.00 92.06 93 ALA A O 1
ATOM 698 N N . LEU A 1 94 ? -11.427 9.082 23.777 1.00 92.06 94 LEU A N 1
ATOM 699 C CA . LEU A 1 94 ? -11.829 10.485 23.895 1.00 92.06 94 LEU A CA 1
ATOM 700 C C . LEU A 1 94 ? -12.813 10.716 25.049 1.00 92.06 94 LEU A C 1
ATOM 702 O O . LEU A 1 94 ? -12.659 11.672 25.808 1.00 92.06 94 LEU A O 1
ATOM 706 N N . LEU A 1 95 ? -13.792 9.827 25.231 1.00 92.44 95 LEU A N 1
ATOM 707 C CA . LEU A 1 95 ? -14.742 9.900 26.342 1.00 92.44 95 LEU A CA 1
ATOM 708 C C . LEU A 1 95 ? -14.062 9.669 27.693 1.00 92.44 95 LEU A C 1
ATOM 710 O O . LEU A 1 95 ? -14.474 10.270 28.680 1.00 92.44 95 LEU A O 1
ATOM 714 N N . SER A 1 96 ? -13.024 8.834 27.742 1.00 91.69 96 SER A N 1
ATOM 715 C CA . SER A 1 96 ? -12.238 8.602 28.959 1.00 91.69 96 SER A CA 1
ATOM 716 C C . SER A 1 96 ? -11.414 9.835 29.329 1.00 91.69 96 SER A C 1
ATOM 718 O O . SER A 1 96 ? -11.371 10.209 30.496 1.00 91.69 96 SER A O 1
ATOM 720 N N . VAL A 1 97 ? -10.824 10.520 28.342 1.00 93.50 97 VAL A N 1
ATOM 721 C CA . VAL A 1 97 ? -10.157 11.819 28.544 1.00 93.50 97 VAL A CA 1
ATOM 722 C C . VAL A 1 97 ? -11.146 12.873 29.041 1.00 93.50 97 VAL A C 1
ATOM 724 O O . VAL A 1 97 ? -10.820 13.658 29.928 1.00 93.50 97 VAL A O 1
ATOM 727 N N . GLU A 1 98 ? -12.362 12.893 28.506 1.00 93.25 98 GLU A N 1
ATOM 728 C CA . GLU A 1 98 ? -13.379 13.837 28.962 1.00 93.25 98 GLU A CA 1
ATOM 729 C C . GLU A 1 98 ? -13.872 13.517 30.379 1.00 93.25 98 GLU A C 1
ATOM 731 O O . GLU A 1 98 ? -14.009 14.411 31.212 1.00 93.25 98 GLU A O 1
ATOM 736 N N . LEU A 1 99 ? -14.058 12.235 30.693 1.00 93.38 99 LEU A N 1
ATOM 737 C CA . LEU A 1 99 ? -14.402 11.789 32.039 1.00 93.38 99 LEU A CA 1
ATOM 738 C C . LEU A 1 99 ? -13.299 12.145 33.044 1.00 93.38 99 LEU A C 1
ATOM 740 O O . LEU A 1 99 ? -13.609 12.632 34.129 1.00 93.38 99 LEU A O 1
ATOM 744 N N . LEU A 1 100 ? -12.029 11.983 32.659 1.00 94.19 100 LEU A N 1
ATOM 745 C CA . LEU A 1 100 ? -10.873 12.397 33.453 1.00 94.19 100 LEU A CA 1
ATOM 746 C C . LEU A 1 100 ? -10.924 13.893 33.781 1.00 94.19 100 LEU A C 1
ATOM 748 O O . LEU A 1 100 ? -10.745 14.270 34.936 1.00 94.19 100 LEU A O 1
ATOM 752 N N . ARG A 1 101 ? -11.187 14.744 32.781 1.00 93.44 101 ARG A N 1
ATOM 753 C CA . ARG A 1 101 ? -11.275 16.202 32.971 1.00 93.44 101 ARG A CA 1
ATOM 754 C C . ARG A 1 101 ? -12.391 16.601 33.931 1.00 93.44 101 ARG A C 1
ATOM 756 O O . ARG A 1 101 ? -12.235 17.576 34.656 1.00 93.44 101 ARG A O 1
ATOM 763 N N . GLN A 1 102 ? -13.506 15.871 33.920 1.00 94.00 102 GLN A N 1
ATOM 764 C CA . GLN A 1 102 ? -14.689 16.212 34.711 1.00 94.00 102 GLN A CA 1
ATOM 765 C C . GLN A 1 102 ? -14.679 15.616 36.122 1.00 94.00 102 GLN A C 1
ATOM 767 O O . GLN A 1 102 ? -15.206 16.234 37.041 1.00 94.00 102 GLN A O 1
ATOM 772 N N . GLN A 1 103 ? -14.155 14.400 36.289 1.00 93.75 103 GLN A N 1
ATOM 773 C CA . GLN A 1 103 ? -14.358 13.591 37.500 1.00 93.75 103 GLN A CA 1
ATOM 774 C C . GLN A 1 103 ? -13.064 12.974 38.055 1.00 93.75 103 GLN A C 1
ATOM 776 O O . GLN A 1 103 ? -13.098 12.300 39.082 1.00 93.75 103 GLN A O 1
ATOM 781 N N . GLY A 1 104 ? -11.918 13.211 37.410 1.00 90.88 104 GLY A N 1
ATOM 782 C CA . GLY A 1 104 ? -10.620 12.711 37.854 1.00 90.88 104 GLY A CA 1
ATOM 783 C C . GLY A 1 104 ? -10.335 11.255 37.472 1.00 90.88 104 GLY A C 1
ATOM 784 O O . GLY A 1 104 ? -11.127 10.576 36.817 1.00 90.88 104 GLY A O 1
ATOM 785 N N . VAL A 1 105 ? -9.147 10.785 37.863 1.00 90.06 105 VAL A N 1
ATOM 786 C CA . VAL A 1 105 ? -8.607 9.466 37.480 1.00 90.06 105 VAL A CA 1
ATOM 787 C C . VAL A 1 105 ? -9.434 8.321 38.064 1.00 90.06 105 VAL A C 1
ATOM 789 O O . VAL A 1 105 ? -9.712 7.357 37.354 1.00 90.06 105 VAL A O 1
ATOM 792 N N . GLU A 1 106 ? -9.890 8.452 39.311 1.00 88.75 106 GLU A N 1
ATOM 793 C CA . GLU A 1 106 ? -10.699 7.429 39.990 1.00 88.75 106 GLU A CA 1
ATOM 794 C C . GLU A 1 106 ? -12.000 7.126 39.237 1.00 88.75 106 GLU A C 1
ATOM 796 O O . GLU A 1 106 ? -12.403 5.972 39.106 1.00 88.75 106 GLU A O 1
ATOM 801 N N . ALA A 1 107 ? -12.634 8.150 38.657 1.00 87.19 107 ALA A N 1
ATOM 802 C CA . ALA A 1 107 ? -13.852 7.975 37.876 1.00 87.19 107 ALA A CA 1
ATOM 803 C C . ALA A 1 107 ? -13.613 7.198 36.575 1.00 87.19 107 ALA A C 1
ATOM 805 O O . ALA A 1 107 ? -14.484 6.438 36.156 1.00 87.19 107 ALA A O 1
ATOM 806 N N . VAL A 1 108 ? -12.444 7.367 35.946 1.00 87.12 108 VAL A N 1
ATOM 807 C CA . VAL A 1 108 ? -12.040 6.591 34.763 1.00 87.12 108 VAL A CA 1
ATOM 808 C C . VAL A 1 108 ? -11.695 5.157 35.156 1.00 87.12 108 VAL A C 1
ATOM 810 O O . VAL A 1 108 ? -12.148 4.227 34.494 1.00 87.12 108 VAL A O 1
ATOM 813 N N . ALA A 1 109 ? -10.955 4.968 36.252 1.00 84.94 109 ALA A N 1
ATOM 814 C CA . ALA A 1 109 ? -10.602 3.649 36.776 1.00 84.94 109 ALA A CA 1
ATOM 815 C C . ALA A 1 109 ? -11.841 2.827 37.176 1.00 84.94 109 ALA A C 1
ATOM 817 O O . ALA A 1 109 ? -11.878 1.615 36.971 1.00 84.94 109 ALA A O 1
ATOM 818 N N . ALA A 1 110 ? -12.886 3.490 37.678 1.00 83.88 110 ALA A N 1
ATOM 819 C CA . ALA A 1 110 ? -14.156 2.862 38.028 1.00 83.88 110 ALA A CA 1
ATOM 820 C C . ALA A 1 110 ? -14.996 2.424 36.810 1.00 83.88 110 ALA A C 1
ATOM 822 O O . ALA A 1 110 ? -15.977 1.688 36.975 1.00 83.88 110 ALA A O 1
ATOM 823 N N . VAL A 1 111 ? -14.656 2.845 35.581 1.00 82.19 111 VAL A N 1
ATOM 824 C CA . VAL A 1 111 ? -15.378 2.406 34.379 1.00 82.19 111 VAL A CA 1
ATOM 825 C C . VAL A 1 111 ? -15.090 0.934 34.112 1.00 82.19 111 VAL A C 1
ATOM 827 O O . VAL A 1 111 ? -14.116 0.552 33.470 1.00 82.19 111 VAL A O 1
ATOM 830 N N . SER A 1 112 ? -16.014 0.088 34.555 1.00 68.06 112 SER A N 1
ATOM 831 C CA . SER A 1 112 ? -16.034 -1.317 34.173 1.00 68.06 112 SER A CA 1
ATOM 832 C C . SER A 1 112 ? -16.512 -1.449 32.728 1.00 68.06 112 SER A C 1
ATOM 834 O O . SER A 1 112 ? -17.679 -1.210 32.413 1.00 68.06 112 SER A O 1
ATOM 836 N N . LEU A 1 113 ? -15.592 -1.839 31.846 1.00 67.00 113 LEU A N 1
ATOM 837 C CA . LEU A 1 113 ? -15.842 -2.077 30.422 1.00 67.00 113 LEU A CA 1
ATOM 838 C C . LEU A 1 113 ? -16.739 -3.311 30.176 1.00 67.00 113 LEU A C 1
ATOM 840 O O . LEU A 1 113 ? -17.312 -3.446 29.102 1.00 67.00 113 LEU A O 1
ATOM 844 N N . GLY A 1 114 ? -16.939 -4.180 31.174 1.00 57.22 114 GLY A N 1
ATOM 845 C CA . GLY A 1 114 ? -17.968 -5.229 31.136 1.00 57.22 114 GLY A CA 1
ATOM 846 C C . GLY A 1 114 ? -17.795 -6.279 30.029 1.00 57.22 114 GLY A C 1
ATOM 847 O O . GLY A 1 114 ? -18.759 -6.950 29.685 1.00 57.22 114 GLY A O 1
ATOM 848 N N . VAL A 1 115 ? -16.588 -6.422 29.467 1.00 54.97 115 VAL A N 1
ATOM 849 C CA . VAL A 1 115 ? -16.255 -7.434 28.437 1.00 54.97 115 VAL A CA 1
ATOM 850 C C . VAL A 1 115 ? -15.804 -8.764 29.062 1.00 54.97 115 VAL A C 1
ATOM 852 O O . VAL A 1 115 ? -15.465 -9.707 28.357 1.00 54.97 115 VAL A O 1
ATOM 855 N N . THR A 1 116 ? -15.789 -8.882 30.388 1.00 51.66 116 THR A N 1
ATOM 856 C CA . THR A 1 116 ? -15.227 -10.063 31.043 1.00 51.66 116 THR A CA 1
ATOM 857 C C . THR A 1 116 ? -16.197 -11.243 31.014 1.00 51.66 116 THR A C 1
ATOM 859 O O . THR A 1 116 ? -17.120 -11.306 31.826 1.00 51.66 116 THR A O 1
ATOM 862 N N . ASP A 1 117 ? -15.901 -12.226 30.163 1.00 41.66 117 ASP A N 1
ATOM 863 C CA . ASP A 1 117 ? -15.599 -13.529 30.753 1.00 41.66 117 ASP A CA 1
ATOM 864 C C . ASP A 1 117 ? -14.276 -13.396 31.531 1.00 41.66 117 ASP A C 1
ATOM 866 O O . ASP A 1 117 ? -13.395 -12.605 31.187 1.00 41.66 117 ASP A O 1
ATOM 870 N N . GLN A 1 118 ? -14.214 -14.044 32.678 1.00 46.75 118 GLN A N 1
ATOM 871 C CA . GLN A 1 118 ? -13.372 -13.693 33.812 1.00 46.75 118 GLN A CA 1
ATOM 872 C C . GLN A 1 118 ? -11.869 -13.802 33.517 1.00 46.75 118 GLN A C 1
ATOM 874 O O . GLN A 1 118 ? -11.300 -14.885 33.563 1.00 46.75 118 GLN A O 1
ATOM 879 N N . THR A 1 119 ? -11.181 -12.673 33.356 1.00 43.75 119 THR A N 1
ATOM 880 C CA . THR A 1 119 ? -9.750 -12.574 33.680 1.00 43.75 119 THR A CA 1
ATOM 881 C C . THR A 1 119 ? -9.453 -11.182 34.213 1.00 43.75 119 THR A C 1
ATOM 883 O O . THR A 1 119 ? -9.858 -10.187 33.610 1.00 43.75 119 THR A O 1
ATOM 886 N N . ALA A 1 120 ? -8.755 -11.121 35.350 1.00 43.75 120 ALA A N 1
ATOM 887 C CA . ALA A 1 120 ? -8.193 -9.894 35.903 1.00 43.75 120 ALA A CA 1
ATOM 888 C C . ALA A 1 120 ? -7.419 -9.111 34.821 1.00 43.75 120 ALA A C 1
ATOM 890 O O . ALA A 1 120 ? -6.892 -9.737 33.895 1.00 43.75 120 ALA A O 1
ATOM 891 N N . PRO A 1 121 ? -7.321 -7.770 34.920 1.00 47.28 121 PRO A N 1
ATOM 892 C CA . PRO A 1 121 ? -6.521 -6.979 33.994 1.00 47.28 121 PRO A CA 1
ATOM 893 C C . PRO A 1 121 ? -5.119 -7.581 33.899 1.00 47.28 121 PRO A C 1
ATOM 895 O O . PRO A 1 121 ? -4.387 -7.607 34.887 1.00 47.28 121 PRO A O 1
ATOM 898 N N . VAL A 1 122 ? -4.751 -8.100 32.726 1.00 46.75 122 VAL A N 1
ATOM 899 C CA . VAL A 1 122 ? -3.373 -8.520 32.479 1.00 46.75 122 VAL A CA 1
ATOM 900 C C . VAL A 1 122 ? -2.552 -7.234 32.475 1.00 46.75 122 VAL A C 1
ATOM 902 O O . VAL A 1 122 ? -2.818 -6.370 31.632 1.00 46.75 122 VAL A O 1
ATOM 905 N N . PRO A 1 123 ? -1.595 -7.047 33.402 1.00 46.62 123 PRO A N 1
ATOM 906 C CA . PRO A 1 123 ? -0.731 -5.887 33.340 1.00 46.62 123 PRO A CA 1
ATOM 907 C C . PRO A 1 123 ? -0.039 -5.907 31.980 1.00 46.62 123 PRO A C 1
ATOM 909 O O . PRO A 1 123 ? 0.566 -6.912 31.598 1.00 46.62 123 PRO A O 1
ATOM 912 N N . LEU A 1 124 ? -0.172 -4.812 31.226 1.00 49.41 124 LEU A N 1
ATOM 913 C CA . LEU A 1 124 ? 0.615 -4.581 30.021 1.00 49.41 124 LEU A CA 1
ATOM 914 C C . LEU A 1 124 ? 2.078 -4.595 30.457 1.00 49.41 124 LEU A C 1
ATOM 916 O O . LEU A 1 124 ? 2.589 -3.611 30.988 1.00 49.41 124 LEU A O 1
ATOM 920 N N . VAL A 1 125 ? 2.725 -5.751 30.309 1.00 44.91 125 VAL A N 1
ATOM 921 C CA . VAL A 1 125 ? 4.135 -5.925 30.639 1.00 44.91 125 VAL A CA 1
ATOM 922 C C . VAL A 1 125 ? 4.900 -4.873 29.845 1.00 44.91 125 VAL A C 1
ATOM 924 O O . VAL A 1 125 ? 4.734 -4.763 28.628 1.00 44.91 125 VAL A O 1
ATOM 927 N N . ALA A 1 126 ? 5.708 -4.074 30.543 1.00 38.94 126 ALA A N 1
ATOM 928 C CA . ALA A 1 126 ? 6.630 -3.113 29.954 1.00 38.94 126 ALA A CA 1
ATOM 929 C C . ALA A 1 126 ? 7.708 -3.882 29.172 1.00 38.94 126 ALA A C 1
ATOM 931 O O . ALA A 1 126 ? 8.800 -4.157 29.653 1.00 38.94 126 ALA A O 1
ATOM 932 N N . GLY A 1 127 ? 7.342 -4.337 27.983 1.00 45.41 127 GLY A N 1
ATOM 933 C CA . GLY A 1 127 ? 8.106 -5.287 27.194 1.00 45.41 127 GLY A CA 1
ATOM 934 C C . GLY A 1 127 ? 7.214 -5.751 26.063 1.00 45.41 127 GLY A C 1
ATOM 935 O O . GLY A 1 127 ? 6.473 -6.718 26.216 1.00 45.41 127 GLY A O 1
ATOM 936 N N . GLY A 1 128 ? 7.228 -4.983 24.969 1.00 44.25 128 GLY A N 1
ATOM 937 C CA . GLY A 1 128 ? 6.329 -5.140 23.831 1.00 44.25 128 GLY A CA 1
ATOM 938 C C . GLY A 1 128 ? 6.110 -6.604 23.468 1.00 44.25 128 GLY A C 1
ATOM 939 O O . GLY A 1 128 ? 7.061 -7.346 23.220 1.00 44.25 128 GLY A O 1
ATOM 940 N N . THR A 1 129 ? 4.845 -7.014 23.443 1.00 50.62 129 THR A N 1
ATOM 941 C CA . THR A 1 129 ? 4.441 -8.324 22.942 1.00 50.62 129 THR A CA 1
ATOM 942 C C . THR A 1 129 ? 5.075 -8.545 21.574 1.00 50.62 129 THR A C 1
ATOM 944 O O . THR A 1 129 ? 5.017 -7.677 20.697 1.00 50.62 129 THR A O 1
ATOM 947 N N . ALA A 1 130 ? 5.724 -9.700 21.401 1.00 51.66 130 ALA A N 1
ATOM 948 C CA . ALA A 1 130 ? 6.362 -10.041 20.140 1.00 51.66 130 ALA A CA 1
ATOM 949 C C . ALA A 1 130 ? 5.349 -9.869 18.9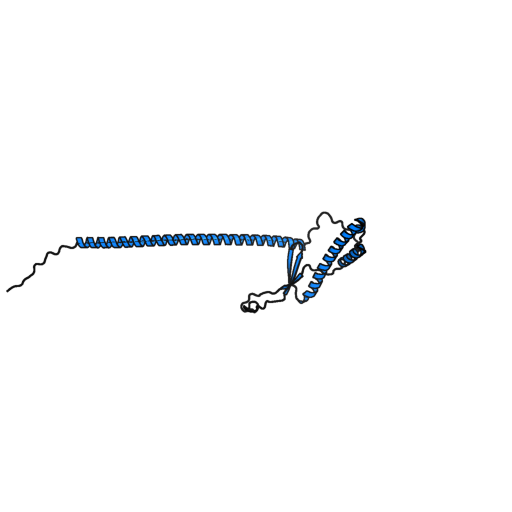92 1.00 51.66 130 ALA A C 1
ATOM 951 O O . ALA A 1 130 ? 4.202 -10.312 19.120 1.00 51.66 130 ALA A O 1
ATOM 952 N N . PRO A 1 131 ? 5.736 -9.232 17.871 1.00 58.38 131 PRO A N 1
ATOM 953 C CA . PRO A 1 131 ? 4.818 -9.008 16.768 1.00 58.38 131 PRO A CA 1
ATOM 954 C C . PRO A 1 131 ? 4.252 -10.347 16.295 1.00 58.38 131 PRO A C 1
ATOM 956 O O . PRO A 1 131 ? 4.989 -11.334 16.177 1.00 58.38 131 PRO A O 1
ATOM 959 N N . SER A 1 132 ? 2.948 -10.364 16.004 1.00 68.44 132 SER A N 1
ATOM 960 C CA . SER A 1 132 ? 2.263 -11.545 15.477 1.00 68.44 132 SER A CA 1
ATOM 961 C C . SER A 1 132 ? 3.023 -12.138 14.285 1.00 68.44 132 SER A C 1
ATOM 963 O O . SER A 1 132 ? 3.715 -11.430 13.546 1.00 68.44 132 SER A O 1
ATOM 965 N N . THR A 1 133 ? 2.885 -13.443 14.049 1.00 67.94 133 THR A N 1
ATOM 966 C CA . THR A 1 133 ? 3.537 -14.126 12.915 1.00 67.94 133 THR A CA 1
ATOM 967 C C . THR A 1 133 ? 3.244 -13.431 11.579 1.00 67.94 133 THR A C 1
ATOM 969 O O . THR A 1 133 ? 4.124 -13.324 10.722 1.00 67.94 133 THR A O 1
ATOM 972 N N . VAL A 1 134 ? 2.035 -12.879 11.426 1.00 65.06 134 VAL A N 1
ATOM 973 C CA . VAL A 1 134 ? 1.631 -12.077 10.262 1.00 65.06 134 VAL A CA 1
ATOM 974 C C . VAL A 1 134 ? 2.463 -10.796 10.161 1.00 65.06 134 VAL A C 1
ATOM 976 O O . VAL A 1 134 ? 3.055 -10.536 9.112 1.00 65.06 134 VAL A O 1
ATOM 979 N N . ASN A 1 135 ? 2.596 -10.042 11.256 1.00 67.56 135 ASN A N 1
ATOM 980 C CA . ASN A 1 135 ? 3.424 -8.834 11.303 1.00 67.56 135 ASN A CA 1
ATOM 981 C C . ASN A 1 135 ? 4.903 -9.144 11.017 1.00 67.56 135 ASN A C 1
ATOM 983 O O . ASN A 1 135 ? 5.560 -8.400 10.288 1.00 67.56 135 ASN A O 1
ATOM 987 N N . ARG A 1 136 ? 5.418 -10.283 11.501 1.00 68.75 136 ARG A N 1
ATOM 988 C CA . ARG A 1 136 ? 6.790 -10.744 11.230 1.00 68.75 136 ARG A CA 1
ATOM 989 C C . ARG A 1 136 ? 7.018 -11.062 9.750 1.00 68.75 136 ARG A C 1
ATOM 991 O O . ARG A 1 136 ? 8.011 -10.622 9.174 1.00 68.75 136 ARG A O 1
ATOM 998 N N . ARG A 1 137 ? 6.091 -11.775 9.103 1.00 74.81 137 ARG A N 1
ATOM 999 C CA . ARG A 1 137 ? 6.167 -12.073 7.660 1.00 74.81 137 ARG A CA 1
ATOM 1000 C C . ARG A 1 137 ? 6.112 -10.794 6.822 1.00 74.81 137 ARG A C 1
ATOM 1002 O O . ARG A 1 137 ? 6.865 -10.648 5.861 1.00 74.81 137 ARG A O 1
ATOM 1009 N N . MET A 1 138 ? 5.260 -9.847 7.212 1.00 71.56 138 MET A N 1
ATOM 1010 C CA . MET A 1 138 ? 5.200 -8.530 6.578 1.00 71.56 138 MET A CA 1
ATOM 1011 C C . MET A 1 138 ? 6.518 -7.755 6.759 1.00 71.56 138 MET A C 1
ATOM 1013 O O . MET A 1 138 ? 6.987 -7.121 5.813 1.00 71.56 138 MET A O 1
ATOM 1017 N N . ALA A 1 139 ? 7.149 -7.807 7.942 1.00 71.88 139 ALA A N 1
ATOM 1018 C CA . ALA A 1 139 ? 8.491 -7.258 8.214 1.00 71.88 139 ALA A CA 1
ATOM 1019 C C . ALA A 1 139 ? 9.559 -7.815 7.267 1.00 71.88 139 ALA A C 1
ATOM 1021 O O . ALA A 1 139 ? 10.245 -7.048 6.594 1.00 71.88 139 ALA A O 1
ATOM 1022 N N . GLN A 1 140 ? 9.628 -9.138 7.133 1.00 78.62 140 GLN A N 1
ATOM 1023 C CA . GLN A 1 140 ? 10.561 -9.802 6.219 1.00 78.62 140 GLN A CA 1
ATOM 1024 C C . GLN A 1 140 ? 10.315 -9.417 4.754 1.00 78.62 140 GLN A C 1
ATOM 1026 O O . GLN A 1 140 ? 11.260 -9.182 4.003 1.00 78.62 140 GLN A O 1
ATOM 1031 N N . SER A 1 141 ? 9.048 -9.302 4.341 1.00 79.81 141 SER A N 1
ATOM 1032 C CA . SER A 1 141 ? 8.700 -8.879 2.982 1.00 79.81 141 SER A CA 1
ATOM 1033 C C . SER A 1 141 ? 9.242 -7.485 2.653 1.00 79.81 141 SER A C 1
ATOM 1035 O O . SER A 1 141 ? 9.827 -7.296 1.590 1.00 79.81 141 SER A O 1
ATOM 1037 N N . GLU A 1 142 ? 9.126 -6.528 3.574 1.00 75.50 142 GLU A N 1
ATOM 1038 C CA . GLU A 1 142 ? 9.649 -5.170 3.385 1.00 75.50 142 GLU A CA 1
ATOM 1039 C C . GLU A 1 142 ? 11.173 -5.153 3.233 1.00 75.50 142 GLU A C 1
ATOM 1041 O O . GLU A 1 142 ? 11.689 -4.490 2.333 1.00 75.50 142 GLU A O 1
ATOM 1046 N N . ALA A 1 143 ? 11.893 -5.906 4.069 1.00 81.12 143 ALA A N 1
ATOM 1047 C CA . ALA A 1 143 ? 13.343 -6.034 3.955 1.00 81.12 143 ALA A CA 1
ATOM 1048 C C . ALA A 1 143 ? 13.742 -6.591 2.578 1.00 81.12 143 ALA A C 1
ATOM 1050 O O . ALA A 1 143 ? 14.610 -6.033 1.906 1.00 81.12 143 ALA A O 1
ATOM 1051 N N . ASN A 1 144 ? 13.030 -7.620 2.108 1.00 86.88 144 ASN A N 1
ATOM 1052 C CA . ASN A 1 144 ? 13.245 -8.204 0.786 1.00 86.88 144 ASN A CA 1
ATOM 1053 C C . ASN A 1 144 ? 12.943 -7.210 -0.347 1.00 86.88 144 ASN A C 1
ATOM 1055 O O . ASN A 1 144 ? 13.687 -7.145 -1.325 1.00 86.88 144 ASN A O 1
ATOM 1059 N N . TRP A 1 145 ? 11.869 -6.425 -0.230 1.00 84.81 145 TRP A N 1
ATOM 1060 C CA . TRP A 1 145 ? 11.525 -5.386 -1.204 1.00 84.81 145 TRP A CA 1
ATOM 1061 C C . TRP A 1 145 ? 12.578 -4.281 -1.257 1.00 84.81 145 TRP A C 1
ATOM 1063 O O . TRP A 1 145 ? 13.004 -3.911 -2.350 1.00 84.81 145 TRP A O 1
ATOM 1073 N N . LYS A 1 146 ? 13.041 -3.791 -0.101 1.00 84.94 146 LYS A N 1
ATOM 1074 C CA . LYS A 1 146 ? 14.116 -2.793 -0.023 1.00 84.94 146 LYS A CA 1
ATOM 1075 C C . LYS A 1 146 ? 15.403 -3.323 -0.649 1.00 84.94 146 LYS A C 1
ATOM 1077 O O . LYS A 1 146 ? 15.986 -2.636 -1.480 1.00 84.94 146 LYS A O 1
ATOM 1082 N N . ALA A 1 147 ? 15.794 -4.558 -0.333 1.00 89.06 147 ALA A N 1
ATOM 1083 C CA . ALA A 1 147 ? 16.972 -5.190 -0.924 1.00 89.06 147 ALA A CA 1
ATOM 1084 C C . ALA A 1 147 ? 16.869 -5.274 -2.458 1.00 89.06 147 ALA A C 1
ATOM 1086 O O . ALA A 1 147 ? 17.761 -4.802 -3.162 1.00 89.06 147 ALA A O 1
ATOM 1087 N N . LYS A 1 148 ? 15.742 -5.772 -2.989 1.00 92.12 148 LYS A N 1
ATOM 1088 C CA . LYS A 1 148 ? 15.503 -5.850 -4.442 1.00 92.12 148 LYS A CA 1
ATOM 1089 C C . LYS A 1 148 ? 15.468 -4.479 -5.116 1.00 92.12 148 LYS A C 1
ATOM 1091 O O . LYS A 1 148 ? 15.959 -4.326 -6.233 1.00 92.12 148 LYS A O 1
ATOM 1096 N N . ALA A 1 149 ? 14.882 -3.475 -4.465 1.00 91.31 149 ALA A N 1
ATOM 1097 C CA . ALA A 1 149 ? 14.855 -2.112 -4.982 1.00 91.31 149 ALA A CA 1
ATOM 1098 C C . ALA A 1 149 ? 16.273 -1.532 -5.086 1.00 91.31 149 ALA A C 1
ATOM 1100 O O . ALA A 1 149 ? 16.618 -0.978 -6.128 1.00 91.31 149 ALA A O 1
ATOM 1101 N N . MET A 1 150 ? 17.101 -1.729 -4.055 1.00 92.19 150 MET A N 1
ATOM 1102 C CA . MET A 1 150 ? 18.503 -1.298 -4.032 1.00 92.19 150 MET A CA 1
ATOM 1103 C C . MET A 1 150 ? 19.354 -2.022 -5.084 1.00 92.19 150 MET A C 1
ATOM 1105 O O . MET A 1 150 ? 20.178 -1.411 -5.760 1.00 92.19 150 MET A O 1
ATOM 1109 N N . GLU A 1 151 ? 19.136 -3.321 -5.283 1.00 92.69 151 GLU A N 1
ATOM 1110 C CA . GLU A 1 151 ? 19.813 -4.077 -6.339 1.00 92.69 151 GLU A CA 1
ATOM 1111 C C . GLU A 1 151 ? 19.441 -3.552 -7.735 1.00 92.69 151 GLU A C 1
ATOM 1113 O O . GLU A 1 151 ? 20.306 -3.355 -8.595 1.00 92.69 151 GLU A O 1
ATOM 1118 N N . LYS A 1 152 ? 18.153 -3.256 -7.952 1.00 92.44 152 LYS A N 1
ATOM 1119 C CA . LYS A 1 152 ? 17.660 -2.692 -9.211 1.00 92.44 152 LYS A CA 1
ATOM 1120 C C . LYS A 1 152 ? 18.245 -1.307 -9.482 1.00 92.44 152 LYS A C 1
ATOM 1122 O O . LYS A 1 152 ? 18.659 -1.050 -10.612 1.00 92.44 152 LYS A O 1
ATOM 1127 N N . THR A 1 153 ? 18.299 -0.419 -8.487 1.00 92.12 153 THR A N 1
ATOM 1128 C CA . THR A 1 153 ? 18.897 0.916 -8.656 1.00 92.12 153 THR A CA 1
ATOM 1129 C C . THR A 1 153 ? 20.387 0.820 -8.967 1.00 92.12 153 THR A C 1
ATOM 1131 O O . THR A 1 153 ? 20.844 1.459 -9.914 1.00 92.12 153 THR A O 1
ATOM 1134 N N . ALA A 1 154 ? 21.126 -0.052 -8.274 1.00 93.00 154 ALA A N 1
ATOM 1135 C CA . ALA A 1 154 ? 22.528 -0.323 -8.582 1.00 93.00 154 ALA A CA 1
ATOM 1136 C C . ALA A 1 154 ? 22.716 -0.861 -10.015 1.00 93.00 154 ALA A C 1
ATOM 1138 O O . ALA A 1 154 ? 23.632 -0.448 -10.727 1.00 93.00 154 ALA A O 1
ATOM 1139 N N . GLY A 1 155 ? 21.830 -1.751 -10.474 1.00 94.75 155 GLY A N 1
ATOM 1140 C CA . GLY A 1 155 ? 21.829 -2.258 -11.848 1.00 94.75 155 GLY A CA 1
ATOM 1141 C C . GLY A 1 155 ? 21.597 -1.168 -12.898 1.00 94.75 155 GLY A C 1
ATOM 1142 O O . GLY A 1 155 ? 22.316 -1.115 -13.897 1.00 94.75 155 GLY A O 1
ATOM 1143 N N . LEU A 1 156 ? 20.635 -0.271 -12.661 1.00 94.12 156 LEU A N 1
ATOM 1144 C CA . LEU A 1 156 ? 20.360 0.867 -13.544 1.00 94.12 156 LEU A CA 1
ATOM 1145 C C . LEU A 1 156 ? 21.545 1.837 -13.616 1.00 94.12 156 LEU A C 1
ATOM 1147 O O . LEU A 1 156 ? 21.865 2.325 -14.700 1.00 94.12 156 LEU A O 1
ATOM 1151 N N . GLU A 1 157 ? 22.230 2.079 -12.497 1.00 93.94 157 GLU A N 1
ATOM 1152 C CA . GLU A 1 157 ? 23.408 2.948 -12.477 1.00 93.94 157 GLU A CA 1
ATOM 1153 C C . GLU A 1 157 ? 24.579 2.334 -13.255 1.00 93.94 157 GLU A C 1
ATOM 1155 O O . GLU A 1 157 ? 25.183 3.005 -14.093 1.00 93.94 157 GLU A O 1
ATOM 1160 N N . ARG A 1 158 ? 24.828 1.023 -13.106 1.00 94.62 158 ARG A N 1
ATOM 1161 C CA . ARG A 1 158 ? 25.812 0.305 -13.940 1.00 94.62 158 ARG A CA 1
ATOM 1162 C C . ARG A 1 158 ? 25.512 0.455 -15.433 1.00 94.62 158 ARG A C 1
ATOM 1164 O O . ARG A 1 158 ? 26.413 0.732 -16.223 1.00 94.62 158 ARG A O 1
ATOM 1171 N N . GLN A 1 159 ? 24.246 0.316 -15.830 1.00 93.69 159 GLN A N 1
ATOM 1172 C CA . GLN A 1 159 ? 23.833 0.496 -17.226 1.00 93.69 159 GLN A CA 1
ATOM 1173 C C . GLN A 1 159 ? 24.011 1.941 -17.710 1.00 93.69 159 GLN A C 1
ATOM 1175 O O . GLN A 1 159 ? 24.415 2.161 -18.855 1.00 93.69 159 GLN A O 1
ATOM 1180 N N . ARG A 1 160 ? 23.726 2.931 -16.855 1.00 95.50 160 ARG A N 1
ATOM 1181 C CA . ARG A 1 160 ? 23.928 4.353 -17.156 1.00 95.50 160 ARG A CA 1
ATOM 1182 C C . ARG A 1 160 ? 25.404 4.652 -17.423 1.00 95.50 160 ARG A C 1
ATOM 1184 O O . ARG A 1 160 ? 25.707 5.265 -18.448 1.00 95.50 160 ARG A O 1
ATOM 1191 N N . ILE A 1 161 ? 26.303 4.173 -16.560 1.00 94.00 161 ILE A N 1
ATOM 1192 C CA . ILE A 1 161 ? 27.758 4.316 -16.720 1.00 94.00 161 ILE A CA 1
ATOM 1193 C C . ILE A 1 161 ? 28.214 3.655 -18.026 1.00 94.00 161 ILE A C 1
ATOM 1195 O O . ILE A 1 161 ? 28.821 4.318 -18.864 1.00 94.00 161 ILE A O 1
ATOM 1199 N N . ALA A 1 162 ? 27.817 2.402 -18.273 1.00 94.12 162 ALA A N 1
ATOM 1200 C CA . ALA A 1 162 ? 28.183 1.685 -19.495 1.00 94.12 162 ALA A CA 1
ATOM 1201 C C . ALA A 1 162 ? 27.736 2.422 -20.772 1.00 94.12 162 ALA A C 1
ATOM 1203 O O . ALA A 1 162 ? 28.490 2.527 -21.740 1.00 94.12 162 ALA A O 1
ATOM 1204 N N . ARG A 1 163 ? 26.520 2.989 -20.783 1.00 93.56 163 ARG A N 1
ATOM 1205 C CA . ARG A 1 163 ? 26.008 3.765 -21.925 1.00 93.56 163 ARG A CA 1
ATOM 1206 C C . ARG A 1 163 ? 26.791 5.061 -22.137 1.00 93.56 163 ARG A C 1
ATOM 1208 O O . ARG A 1 163 ? 27.068 5.425 -23.285 1.00 93.56 163 ARG A O 1
ATOM 1215 N N . ARG A 1 164 ? 27.139 5.759 -21.053 1.00 95.19 164 ARG A N 1
ATOM 1216 C CA . ARG A 1 164 ? 27.970 6.968 -21.101 1.00 95.19 164 ARG A CA 1
ATOM 1217 C C . ARG A 1 164 ? 29.338 6.649 -21.699 1.00 95.19 164 ARG A C 1
ATOM 1219 O O . ARG A 1 164 ? 29.744 7.303 -22.658 1.00 95.19 164 ARG A O 1
ATOM 1226 N N . ASP A 1 165 ? 29.996 5.615 -21.192 1.00 95.44 165 ASP A N 1
ATOM 1227 C CA . ASP A 1 165 ? 31.346 5.235 -21.608 1.00 95.44 165 ASP A CA 1
ATOM 1228 C C . ASP A 1 165 ? 31.361 4.741 -23.063 1.00 95.44 165 ASP A C 1
ATOM 1230 O O . ASP A 1 165 ? 32.227 5.131 -23.850 1.00 95.44 165 ASP A O 1
ATOM 1234 N N . LEU A 1 166 ? 30.333 3.990 -23.480 1.00 95.50 166 LEU A N 1
ATOM 1235 C CA . LEU A 1 166 ? 30.139 3.611 -24.881 1.00 95.50 166 LEU A CA 1
ATOM 1236 C C . LEU A 1 166 ? 29.988 4.842 -25.786 1.00 95.50 166 LEU A C 1
ATOM 1238 O O . LEU A 1 166 ? 30.570 4.895 -26.869 1.00 95.50 166 LEU A O 1
ATOM 1242 N N . THR A 1 167 ? 29.225 5.848 -25.354 1.00 95.06 167 THR A N 1
ATOM 1243 C CA . THR A 1 167 ? 29.026 7.091 -26.117 1.00 95.06 167 THR A CA 1
ATOM 1244 C C . THR A 1 167 ? 30.332 7.877 -26.242 1.00 95.06 167 THR A C 1
ATOM 1246 O O . THR A 1 167 ? 30.676 8.325 -27.339 1.00 95.06 167 THR A O 1
ATOM 1249 N N . ALA A 1 168 ? 31.099 7.983 -25.153 1.00 93.19 168 ALA A N 1
ATOM 1250 C CA . ALA A 1 168 ? 32.411 8.624 -25.144 1.00 93.19 168 ALA A CA 1
ATOM 1251 C C . ALA A 1 168 ? 33.401 7.903 -26.074 1.00 93.19 168 ALA A C 1
ATOM 1253 O O . ALA A 1 168 ? 34.048 8.542 -26.906 1.00 93.19 168 ALA A O 1
ATOM 1254 N N . SER A 1 169 ? 33.449 6.569 -26.004 1.00 95.25 169 SER A N 1
ATOM 1255 C CA . SER A 1 169 ? 34.275 5.731 -26.877 1.00 95.25 169 SER A CA 1
ATOM 1256 C C . SER A 1 169 ? 33.905 5.912 -28.353 1.00 95.25 169 SER A C 1
ATOM 1258 O O . SER A 1 169 ? 34.771 6.189 -29.182 1.00 95.25 169 SER A O 1
ATOM 1260 N N . ARG A 1 170 ? 32.608 5.878 -28.696 1.00 95.44 170 ARG A N 1
ATOM 1261 C CA . ARG A 1 170 ? 32.134 6.139 -30.070 1.00 95.44 170 ARG A CA 1
ATOM 1262 C C . ARG A 1 170 ? 32.534 7.531 -30.557 1.00 95.44 170 ARG A C 1
ATOM 1264 O O . ARG A 1 170 ? 32.945 7.681 -31.707 1.00 95.44 170 ARG A O 1
ATOM 1271 N N . GLY A 1 171 ? 32.437 8.542 -29.695 1.00 95.31 171 GLY A N 1
ATOM 1272 C CA . GLY A 1 171 ? 32.886 9.902 -29.991 1.00 95.31 171 GLY A CA 1
ATOM 1273 C C . GLY A 1 171 ? 34.389 9.979 -30.271 1.00 95.31 171 GLY A C 1
ATOM 1274 O O . GLY A 1 171 ? 34.791 10.605 -31.254 1.00 95.31 171 GLY A O 1
ATOM 1275 N N . LYS A 1 172 ? 35.210 9.307 -29.453 1.00 96.50 172 LYS A N 1
ATOM 1276 C CA . LYS A 1 172 ? 36.667 9.203 -29.630 1.00 96.50 172 LYS A CA 1
ATOM 1277 C C . LYS A 1 172 ? 37.020 8.551 -30.969 1.00 96.50 172 LYS A C 1
ATOM 1279 O O . LYS A 1 172 ? 37.662 9.194 -31.797 1.00 96.50 172 LYS A O 1
ATOM 1284 N N . TRP A 1 173 ? 36.515 7.344 -31.227 1.00 95.75 173 TRP A N 1
ATOM 1285 C CA . TRP A 1 173 ? 36.781 6.611 -32.470 1.00 95.75 173 TRP A CA 1
ATOM 1286 C C . TRP A 1 173 ? 36.324 7.375 -33.714 1.00 95.75 173 TRP A C 1
ATOM 1288 O O . TRP A 1 173 ? 36.999 7.362 -34.741 1.00 95.75 173 TRP A O 1
ATOM 1298 N N . ARG A 1 174 ? 35.208 8.112 -33.630 1.00 96.62 174 ARG A N 1
ATOM 1299 C CA . ARG A 1 174 ? 34.764 8.991 -34.720 1.00 96.62 174 ARG A CA 1
ATOM 1300 C C . ARG A 1 174 ? 35.779 10.100 -35.011 1.00 96.62 174 ARG A C 1
ATOM 1302 O O . ARG A 1 174 ? 36.036 10.375 -36.182 1.00 96.62 174 ARG A O 1
ATOM 1309 N N . LYS A 1 175 ? 36.339 10.745 -33.980 1.00 95.81 175 LYS A N 1
ATOM 1310 C CA . LYS A 1 175 ? 37.366 11.789 -34.148 1.00 95.81 175 LYS A CA 1
ATOM 1311 C C . LYS A 1 175 ? 38.642 11.214 -34.760 1.00 95.81 175 LYS A C 1
ATOM 1313 O O . LYS A 1 175 ? 39.143 11.784 -35.725 1.00 95.81 175 LYS A O 1
ATOM 1318 N N . GLU A 1 176 ? 39.112 10.077 -34.253 1.00 96.75 176 GLU A N 1
ATOM 1319 C CA . GLU A 1 176 ? 40.303 9.391 -34.768 1.00 96.75 176 GL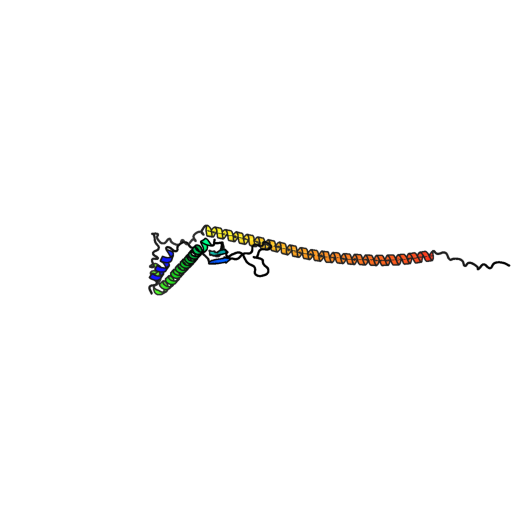U A CA 1
ATOM 1320 C C . GLU A 1 176 ? 40.127 8.988 -36.236 1.00 96.75 176 GLU A C 1
ATOM 1322 O O . GLU A 1 176 ? 40.949 9.348 -37.074 1.00 96.75 176 GLU A O 1
ATOM 1327 N N . ALA A 1 177 ? 38.999 8.365 -36.593 1.00 96.25 177 ALA A N 1
ATOM 1328 C CA . ALA A 1 177 ? 38.711 7.988 -37.975 1.00 96.25 177 ALA A CA 1
ATOM 1329 C C . ALA A 1 177 ? 38.673 9.199 -38.926 1.00 96.25 177 ALA A C 1
ATOM 1331 O O . ALA A 1 177 ? 39.150 9.121 -40.061 1.00 96.25 177 ALA A O 1
ATOM 1332 N N . LEU A 1 178 ? 38.117 10.333 -38.484 1.00 96.69 178 LEU A N 1
ATOM 1333 C CA . LEU A 1 178 ? 38.119 11.570 -39.269 1.00 96.69 178 LEU A CA 1
ATOM 1334 C C . LEU A 1 178 ? 39.530 12.145 -39.432 1.00 96.69 178 LEU A C 1
ATOM 1336 O O . LEU A 1 178 ? 39.861 12.604 -40.526 1.00 96.69 178 LEU A O 1
ATOM 1340 N N . ALA A 1 179 ? 40.357 12.104 -38.385 1.00 96.50 179 ALA A N 1
ATOM 1341 C CA . ALA A 1 179 ? 41.751 12.533 -38.450 1.00 96.50 179 ALA A CA 1
ATOM 1342 C C . ALA A 1 179 ? 42.547 11.666 -39.437 1.00 96.50 179 ALA A C 1
ATOM 1344 O O . ALA A 1 179 ? 43.147 12.204 -40.366 1.00 96.50 179 ALA A O 1
ATOM 1345 N N . SER A 1 180 ? 42.444 10.336 -39.339 1.00 95.44 180 SER A N 1
ATOM 1346 C CA . SER A 1 180 ? 43.102 9.413 -40.272 1.00 95.44 180 SER A CA 1
ATOM 1347 C C . SER A 1 180 ? 42.668 9.646 -41.721 1.00 95.44 180 SER A C 1
ATOM 1349 O O . SER A 1 180 ? 43.510 9.670 -42.616 1.00 95.44 180 SER A O 1
ATOM 1351 N N . ARG A 1 181 ? 41.373 9.890 -41.975 1.00 96.69 181 ARG A N 1
ATOM 1352 C CA . ARG A 1 181 ? 40.876 10.234 -43.322 1.00 96.69 181 ARG A CA 1
ATOM 1353 C C . ARG A 1 181 ? 41.479 11.537 -43.854 1.00 96.69 181 ARG A C 1
ATOM 1355 O O . ARG A 1 181 ? 41.783 11.617 -45.044 1.00 96.69 181 ARG A O 1
ATOM 1362 N N . ARG A 1 182 ? 41.652 12.557 -43.002 1.00 96.44 182 ARG A N 1
ATOM 1363 C CA . ARG A 1 182 ? 42.304 13.823 -43.387 1.00 96.44 182 ARG A CA 1
ATOM 1364 C C . ARG A 1 182 ? 43.768 13.596 -43.757 1.00 96.44 182 ARG A C 1
ATOM 1366 O O . ARG A 1 182 ? 44.167 14.030 -44.834 1.00 96.44 182 ARG A O 1
ATOM 1373 N N . SER A 1 183 ? 44.517 12.859 -42.937 1.00 95.69 183 SER A N 1
ATOM 1374 C CA . SER A 1 183 ? 45.918 12.520 -43.220 1.00 95.69 183 SER A CA 1
ATOM 1375 C C . SER A 1 183 ? 46.058 11.709 -44.511 1.00 95.69 183 SER A C 1
ATOM 1377 O O . SER A 1 183 ? 46.858 12.056 -45.371 1.00 95.69 183 SER A O 1
ATOM 1379 N N . GLN A 1 184 ? 45.208 10.698 -44.729 1.00 96.94 184 GLN A N 1
ATOM 1380 C CA . GLN A 1 184 ? 45.198 9.932 -45.984 1.00 96.94 184 GLN A CA 1
ATOM 1381 C C . GLN A 1 184 ? 44.937 10.816 -47.209 1.00 96.94 184 GLN A C 1
ATOM 1383 O O . GLN A 1 184 ? 45.540 10.612 -48.264 1.00 96.94 184 GLN A O 1
ATOM 1388 N N . ARG A 1 185 ? 44.041 11.804 -47.084 1.00 96.81 185 ARG A N 1
ATOM 1389 C CA . ARG A 1 185 ? 43.771 12.770 -48.154 1.00 96.81 185 ARG A CA 1
ATOM 1390 C C . ARG A 1 185 ? 44.983 13.664 -48.424 1.00 96.81 185 ARG A C 1
ATOM 1392 O O . ARG A 1 185 ? 45.294 13.880 -49.590 1.00 96.81 185 ARG A O 1
ATOM 1399 N N . GLN A 1 186 ? 45.670 14.141 -47.385 1.00 96.56 186 GLN A N 1
ATOM 1400 C CA . GLN A 1 186 ? 46.903 14.926 -47.524 1.00 96.56 186 GLN A CA 1
ATOM 1401 C C . GLN A 1 186 ? 47.991 14.126 -48.244 1.00 96.56 186 GLN A C 1
ATOM 1403 O O . GLN A 1 186 ? 48.449 14.561 -49.298 1.00 96.56 186 GLN A O 1
ATOM 1408 N N . CYS A 1 187 ? 48.297 12.910 -47.779 1.00 95.81 187 CYS A N 1
ATOM 1409 C CA . CYS A 1 187 ? 49.289 12.051 -48.429 1.00 95.81 187 CYS A CA 1
ATOM 1410 C C . CYS A 1 187 ? 48.920 11.744 -49.890 1.00 95.81 187 CYS A C 1
ATOM 1412 O O . CYS A 1 187 ? 49.787 11.729 -50.759 1.00 95.81 187 CYS A O 1
ATOM 1414 N N . ARG A 1 188 ? 47.630 11.523 -50.200 1.00 96.81 188 ARG A N 1
ATOM 1415 C CA . ARG A 1 188 ? 47.169 11.345 -51.591 1.00 96.81 188 ARG A CA 1
ATOM 1416 C C . ARG A 1 188 ? 47.439 12.574 -52.455 1.00 96.81 188 ARG A C 1
ATOM 1418 O O . ARG A 1 188 ? 47.860 12.411 -53.598 1.00 96.81 188 ARG A O 1
ATOM 1425 N N . ASN A 1 189 ? 47.185 13.770 -51.928 1.00 96.69 189 ASN A N 1
ATOM 1426 C CA . ASN A 1 189 ? 47.412 15.021 -52.646 1.00 96.69 189 ASN A CA 1
ATOM 1427 C C . ASN A 1 189 ? 48.910 15.259 -52.892 1.00 96.69 189 ASN A C 1
ATOM 1429 O O . ASN A 1 189 ? 49.298 15.540 -54.022 1.00 96.69 189 ASN A O 1
ATOM 1433 N N . GLU A 1 190 ? 49.755 15.081 -51.874 1.00 96.38 190 GLU A N 1
ATOM 1434 C CA . GLU A 1 190 ? 51.218 15.189 -51.995 1.00 96.38 190 GLU A CA 1
ATOM 1435 C C . GLU A 1 190 ? 51.771 14.192 -53.015 1.00 96.38 190 GLU A C 1
ATOM 1437 O O . GLU A 1 190 ? 52.535 14.550 -53.908 1.00 96.38 190 GLU A O 1
ATOM 1442 N N . LEU A 1 191 ? 51.316 12.940 -52.951 1.00 96.81 191 LEU A N 1
ATOM 1443 C CA . LEU A 1 191 ? 51.721 11.903 -53.892 1.00 96.81 191 LEU A CA 1
ATOM 1444 C C . LEU A 1 191 ? 51.288 12.228 -55.330 1.00 96.81 191 LEU A C 1
ATOM 1446 O O . LEU A 1 191 ? 52.009 11.900 -56.273 1.00 96.81 191 LEU A O 1
ATOM 1450 N N . ALA A 1 192 ? 50.138 12.879 -55.521 1.00 95.56 192 ALA A N 1
ATOM 1451 C CA . ALA A 1 192 ? 49.712 13.364 -56.832 1.00 95.56 192 ALA A CA 1
ATOM 1452 C C . ALA A 1 192 ? 50.621 14.493 -57.352 1.00 95.56 192 ALA A C 1
ATOM 1454 O O . ALA A 1 192 ? 51.012 14.455 -58.521 1.00 95.56 192 ALA A O 1
ATOM 1455 N N . LEU A 1 193 ? 51.009 15.441 -56.489 1.00 96.06 193 LEU A N 1
ATOM 1456 C CA . LEU A 1 193 ? 51.947 16.520 -56.827 1.00 96.06 193 LEU A CA 1
ATOM 1457 C C . LEU A 1 193 ? 53.317 15.966 -57.228 1.00 96.06 193 LEU A C 1
ATOM 1459 O O . LEU A 1 193 ? 53.791 16.244 -58.328 1.00 96.06 193 LEU A O 1
ATOM 1463 N N . VAL A 1 194 ? 53.903 15.093 -56.405 1.00 96.06 194 VAL A N 1
ATOM 1464 C CA . VAL A 1 194 ? 55.203 14.464 -56.691 1.00 96.06 194 VAL A CA 1
ATOM 1465 C C . VAL A 1 194 ? 55.150 13.657 -57.990 1.00 96.06 194 VAL A C 1
ATOM 1467 O O . VAL A 1 194 ? 56.067 13.724 -58.808 1.00 96.06 194 VAL A O 1
ATOM 1470 N N . LYS A 1 195 ? 54.061 12.915 -58.242 1.00 95.94 195 LYS A N 1
ATOM 1471 C CA . LYS A 1 195 ? 53.873 12.204 -59.520 1.00 95.94 195 LYS A CA 1
ATOM 1472 C C . LYS A 1 195 ? 53.8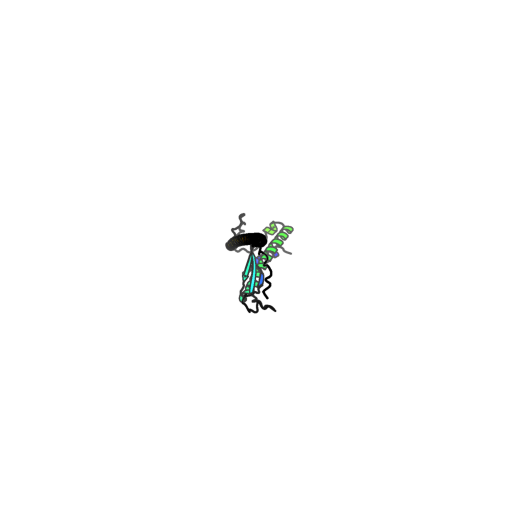59 13.159 -60.712 1.00 95.94 195 LYS A C 1
ATOM 1474 O O . LYS A 1 195 ? 54.459 12.840 -61.741 1.00 95.94 195 LYS A O 1
ATOM 1479 N N . HIS A 1 196 ? 53.191 14.302 -60.582 1.00 95.19 196 HIS A N 1
ATOM 1480 C CA . HIS A 1 196 ? 53.145 15.325 -61.621 1.00 95.19 196 HIS A CA 1
ATOM 1481 C C . HIS A 1 196 ? 54.535 15.933 -61.880 1.00 95.19 196 HIS A C 1
ATOM 1483 O O . HIS A 1 196 ? 54.983 15.984 -63.029 1.00 95.19 196 HIS A O 1
ATOM 1489 N N . GLU A 1 197 ? 55.265 16.312 -60.829 1.00 95.19 197 GLU A N 1
ATOM 1490 C CA . GLU A 1 197 ? 56.639 16.821 -60.928 1.00 95.19 197 GLU A CA 1
ATOM 1491 C C . GLU A 1 197 ? 57.585 15.810 -61.583 1.00 95.19 197 GLU A C 1
ATOM 1493 O O . GLU A 1 197 ? 58.319 16.146 -62.517 1.00 95.19 197 GLU A O 1
ATOM 1498 N N . LEU A 1 198 ? 57.517 14.545 -61.159 1.00 95.25 198 LEU A N 1
ATOM 1499 C CA . LEU A 1 198 ? 58.318 13.454 -61.707 1.00 95.25 198 LEU A CA 1
ATOM 1500 C C . LEU A 1 198 ? 58.013 13.219 -63.194 1.00 95.25 198 LEU A C 1
ATOM 1502 O O . LEU A 1 198 ? 58.928 12.982 -63.987 1.00 95.25 198 LEU A O 1
ATOM 1506 N N . ALA A 1 199 ? 56.743 13.307 -63.601 1.00 92.62 199 ALA A N 1
ATOM 1507 C CA . ALA A 1 199 ? 56.350 13.230 -65.007 1.00 92.62 199 ALA A CA 1
ATOM 1508 C C . ALA A 1 199 ? 56.937 14.399 -65.821 1.00 92.62 199 ALA A C 1
ATOM 1510 O O . ALA A 1 199 ? 57.495 14.183 -66.904 1.00 92.62 199 ALA A O 1
ATOM 1511 N N . GLY A 1 200 ? 56.892 15.618 -65.275 1.00 92.38 200 GLY A N 1
ATOM 1512 C CA . GLY A 1 200 ? 57.520 16.801 -65.864 1.00 92.38 200 GLY A CA 1
ATOM 1513 C C . GLY A 1 200 ? 59.038 16.656 -66.014 1.00 92.38 200 GLY A C 1
ATOM 1514 O O . GLY A 1 200 ? 59.585 16.904 -67.093 1.00 92.38 200 GLY A O 1
ATOM 1515 N N . ALA A 1 201 ? 59.726 16.186 -64.972 1.00 90.31 201 ALA A N 1
ATOM 1516 C CA . ALA A 1 201 ? 61.165 15.927 -64.989 1.00 90.31 201 ALA A CA 1
ATOM 1517 C C . ALA A 1 201 ? 61.543 14.853 -66.023 1.00 90.31 201 ALA A C 1
ATOM 1519 O O . ALA A 1 201 ? 62.463 15.055 -66.820 1.00 90.31 201 ALA A O 1
ATOM 1520 N N . LYS A 1 202 ? 60.780 13.751 -66.099 1.00 91.81 202 LYS A N 1
ATOM 1521 C CA . LYS A 1 202 ? 60.946 12.709 -67.128 1.00 91.81 202 LYS A CA 1
ATOM 1522 C C . LYS A 1 202 ? 60.788 13.271 -68.543 1.00 91.81 202 LYS A C 1
ATOM 1524 O O . LYS A 1 202 ? 61.579 12.925 -69.422 1.00 91.81 202 LYS A O 1
ATOM 1529 N N . LYS A 1 203 ? 59.809 14.154 -68.776 1.00 88.75 203 LYS A N 1
ATOM 1530 C CA . LYS A 1 203 ? 59.607 14.821 -70.075 1.00 88.75 203 LYS A CA 1
ATOM 1531 C C . LYS A 1 203 ? 60.802 15.709 -70.443 1.00 88.75 203 LYS A C 1
ATOM 1533 O O . LYS A 1 203 ? 61.301 15.609 -71.563 1.00 88.75 203 LYS A O 1
ATOM 1538 N N . LYS A 1 204 ? 61.313 16.508 -69.497 1.00 87.69 204 LYS A N 1
ATOM 1539 C CA . LYS A 1 204 ? 62.522 17.338 -69.682 1.00 87.69 204 LYS A CA 1
ATOM 1540 C C . LYS A 1 204 ? 63.763 16.489 -69.990 1.00 87.69 204 LYS A C 1
ATOM 1542 O O . LYS A 1 204 ? 64.507 16.814 -70.913 1.00 87.69 204 LYS A O 1
ATOM 1547 N N . LEU A 1 205 ? 63.961 15.377 -69.277 1.00 87.00 205 LEU A N 1
ATOM 1548 C CA . LEU A 1 205 ? 65.066 14.441 -69.520 1.00 87.00 205 LEU A CA 1
ATOM 1549 C C . LEU A 1 205 ? 64.995 13.834 -70.933 1.00 87.00 205 LEU A C 1
ATOM 1551 O O . LEU A 1 205 ? 66.001 13.796 -71.639 1.00 87.00 205 LEU A O 1
ATOM 1555 N N . ARG A 1 206 ? 63.802 13.403 -71.372 1.00 82.94 206 ARG A N 1
ATOM 1556 C CA . ARG A 1 206 ? 63.573 12.883 -72.733 1.00 82.94 206 ARG A CA 1
ATOM 1557 C C . ARG A 1 206 ? 63.848 13.935 -73.811 1.00 82.94 206 ARG A C 1
ATOM 1559 O O . ARG A 1 206 ? 64.455 13.607 -74.823 1.00 82.94 206 ARG A O 1
ATOM 1566 N N . ALA A 1 207 ? 63.451 15.190 -73.588 1.00 77.81 207 ALA A N 1
ATOM 1567 C CA . ALA A 1 207 ? 63.714 16.289 -74.518 1.00 77.81 207 ALA A CA 1
ATOM 1568 C C . ALA A 1 207 ? 65.215 16.607 -74.654 1.00 77.81 207 ALA A C 1
ATOM 1570 O O . ALA A 1 207 ? 65.680 16.860 -75.759 1.00 77.81 207 ALA A O 1
ATOM 1571 N N . ARG A 1 208 ? 65.986 16.528 -73.559 1.00 76.44 208 ARG A N 1
ATOM 1572 C CA . ARG A 1 208 ? 67.453 16.696 -73.582 1.00 76.44 208 ARG A CA 1
ATOM 1573 C C . ARG A 1 208 ? 68.186 15.559 -74.303 1.00 76.44 208 ARG A C 1
ATOM 1575 O O . ARG A 1 208 ? 69.230 15.801 -74.892 1.00 76.44 208 ARG A O 1
ATOM 1582 N N . LYS A 1 209 ? 67.645 14.336 -74.271 1.00 72.19 209 LYS A N 1
ATOM 1583 C CA . LYS A 1 209 ? 68.203 13.156 -74.963 1.00 72.19 209 LYS A CA 1
ATOM 1584 C C . LYS A 1 209 ? 67.782 13.037 -76.437 1.00 72.19 209 LYS A C 1
ATOM 1586 O O . LYS A 1 209 ? 68.167 12.075 -77.093 1.00 72.19 209 LYS A O 1
ATOM 1591 N N . ARG A 1 210 ? 66.982 13.971 -76.968 1.00 62.91 210 ARG A N 1
ATOM 1592 C CA . ARG A 1 210 ? 66.552 13.966 -78.375 1.00 62.91 210 ARG A CA 1
ATOM 1593 C C . ARG A 1 210 ? 67.725 14.432 -79.261 1.00 62.91 210 ARG A C 1
ATOM 1595 O O . ARG A 1 210 ? 68.178 15.563 -79.081 1.00 62.91 210 ARG A O 1
ATOM 1602 N N . PRO A 1 211 ? 68.237 13.611 -80.196 1.00 59.38 211 PRO A N 1
ATOM 1603 C CA . PRO A 1 211 ? 69.344 14.016 -81.059 1.00 59.38 211 PRO A CA 1
ATOM 1604 C C . PRO A 1 211 ? 68.916 15.177 -81.970 1.00 59.38 211 PRO A C 1
ATOM 1606 O O . PRO A 1 211 ? 67.807 15.166 -82.510 1.00 59.38 211 PRO A O 1
ATOM 1609 N N . LYS A 1 212 ? 69.779 16.191 -82.134 1.00 58.25 212 LYS A N 1
ATOM 1610 C CA . LYS A 1 212 ? 69.534 17.307 -83.063 1.00 58.25 212 LYS A CA 1
ATOM 1611 C C . LYS A 1 212 ? 69.445 16.745 -84.487 1.00 58.25 212 LYS A C 1
ATOM 1613 O O . LYS A 1 212 ? 70.435 16.230 -85.000 1.00 58.25 212 LYS A O 1
ATOM 1618 N N . GLN A 1 213 ? 68.275 16.832 -85.121 1.00 58.16 213 GLN A N 1
ATOM 1619 C CA . GLN A 1 213 ? 68.142 16.535 -86.548 1.00 58.16 213 GLN A CA 1
ATOM 1620 C C . GLN A 1 213 ? 68.966 17.558 -87.340 1.00 58.16 213 GLN A C 1
ATOM 1622 O O . GLN A 1 213 ? 68.728 18.761 -87.247 1.00 58.16 213 GLN A O 1
ATOM 1627 N N . LYS A 1 214 ? 69.967 17.069 -88.080 1.00 52.81 214 LYS A N 1
ATOM 1628 C CA . LYS A 1 214 ? 70.756 17.852 -89.039 1.00 52.81 214 LYS A CA 1
ATOM 1629 C C . LYS A 1 214 ? 69.803 18.324 -90.156 1.00 52.81 214 LYS A C 1
ATOM 1631 O O . LYS A 1 214 ? 68.998 17.502 -90.603 1.00 52.81 214 LYS A O 1
ATOM 1636 N N . PRO A 1 215 ? 69.836 19.596 -90.592 1.00 54.41 215 PRO A N 1
ATOM 1637 C CA . PRO A 1 215 ? 68.930 20.071 -91.634 1.00 54.41 215 PRO A CA 1
ATOM 1638 C C . PRO A 1 215 ? 69.141 19.268 -92.925 1.00 54.41 215 PRO A C 1
ATOM 1640 O O . PRO A 1 215 ? 70.275 19.063 -93.360 1.00 54.41 215 PRO A O 1
ATOM 1643 N N . ARG A 1 216 ? 68.044 18.772 -93.510 1.00 56.62 216 ARG A N 1
ATOM 1644 C CA . ARG A 1 216 ? 68.044 18.152 -94.841 1.00 56.62 216 ARG A CA 1
ATOM 1645 C C . ARG A 1 216 ? 68.189 19.267 -95.876 1.00 56.62 216 ARG A C 1
ATOM 1647 O O . ARG A 1 216 ? 67.324 20.136 -95.940 1.00 56.62 216 ARG A O 1
ATOM 1654 N N . ASN A 1 217 ? 69.257 19.222 -96.672 1.00 57.88 217 ASN A N 1
ATOM 1655 C CA . ASN A 1 217 ? 69.385 20.059 -97.864 1.00 57.88 217 ASN A CA 1
ATOM 1656 C C . ASN A 1 217 ? 68.211 19.774 -98.816 1.00 57.88 217 ASN A C 1
ATOM 1658 O O . ASN A 1 217 ? 67.878 18.599 -99.009 1.00 57.88 217 ASN A O 1
ATOM 1662 N N . PRO A 1 218 ? 67.581 20.803 -99.408 1.00 59.28 218 PRO A N 1
ATOM 1663 C CA . PRO A 1 218 ? 66.557 20.590 -100.416 1.00 59.28 218 PRO A CA 1
ATOM 1664 C C . PRO A 1 218 ? 67.201 19.989 -101.669 1.00 59.28 218 PRO A C 1
ATOM 1666 O O . PRO A 1 218 ? 68.139 20.545 -102.235 1.00 59.28 218 PRO A O 1
ATOM 1669 N N . ALA A 1 219 ? 66.702 18.822 -102.068 1.00 59.78 219 ALA A N 1
ATOM 1670 C CA . ALA A 1 219 ? 67.020 18.211 -103.345 1.00 59.78 219 ALA A CA 1
ATOM 1671 C C . ALA A 1 219 ? 66.313 18.998 -104.453 1.00 59.78 219 ALA A C 1
ATOM 1673 O O . ALA A 1 219 ? 65.093 19.158 -104.407 1.00 59.78 219 ALA A O 1
ATOM 1674 N N . VAL A 1 220 ? 67.074 19.453 -105.445 1.00 58.69 220 VAL A N 1
ATOM 1675 C CA . VAL A 1 220 ? 66.535 19.855 -106.745 1.00 58.69 220 VAL A CA 1
ATOM 1676 C C . VAL A 1 220 ? 67.192 18.963 -107.796 1.00 58.69 220 VAL A C 1
ATOM 1678 O O . VAL A 1 220 ? 68.413 18.850 -107.866 1.00 58.69 220 VAL A O 1
ATOM 1681 N N . THR A 1 221 ? 66.323 18.248 -108.500 1.00 51.81 221 THR A N 1
ATOM 1682 C CA . THR A 1 221 ? 66.522 17.203 -109.514 1.00 51.81 221 THR A CA 1
ATOM 1683 C C . THR A 1 221 ? 66.839 17.770 -110.914 1.00 51.81 221 THR A C 1
ATOM 1685 O O . THR A 1 221 ? 66.717 18.978 -111.104 1.00 51.81 221 THR A O 1
ATOM 1688 N N . PRO A 1 222 ? 67.284 16.926 -111.872 1.00 61.12 222 PRO A N 1
ATOM 1689 C CA . PRO A 1 222 ? 68.191 17.292 -112.964 1.00 61.12 222 PRO A CA 1
ATOM 1690 C C . PRO A 1 222 ? 67.476 17.772 -114.238 1.00 61.12 222 PRO A C 1
ATOM 1692 O O . PRO A 1 222 ? 66.267 17.597 -114.381 1.00 61.12 222 PRO A O 1
ATOM 1695 N N . THR A 1 223 ? 68.261 18.345 -115.158 1.00 54.97 223 THR A N 1
ATOM 1696 C CA . THR A 1 223 ? 67.921 18.512 -116.587 1.00 54.97 223 THR A CA 1
ATOM 1697 C C . THR A 1 223 ? 68.654 17.463 -117.407 1.00 54.97 223 THR A C 1
ATOM 1699 O O . THR A 1 223 ? 69.779 17.102 -116.989 1.00 54.97 223 THR A O 1
#

pLDDT: mean 84.52, std 15.09, range [38.94, 97.38]

Sequence (223 aa):
MNLQAKIRSATRTLANPGPMLPGTISDQYSVCGKPGCKCMAPEKPQRHGPYAQLSFGVGGKHSTVFIKQKDRAAVEVMTENYKGVWAAVSDIALLSVELLRQQGVEAVAAVSLGVTDQTAPVPLVAGGTAPSTVNRRMAQSEANWKAKAMEKTAGLERQRIARRDLTASRGKWRKEALASRRSQRQCRNELALVKHELAGAKKKLRARKRPKQKPRNPAVTPT